Protein AF-A0A6A5YNJ1-F1 (afdb_monomer_lite)

Organism: NCBI:txid690887

Foldseek 3Di:
DDDFDPVLLVVLVDDQDAAADDLLQLFLLQLCLLLVLLVLLVVLLVVLVVLVVVCVVVVVVCVPPDDDPVVVVVSVLSNQLSLLLLVLSLVLLLVSLLVSLVVCVVCLSPDFLLSLLSSLLSLLSSLLSNLSSLLSCVVVCLVCVPVCVVVVVSSVSSLVSSLVSLLQSLQQVPDPDLSSRSGRSSNQVPDDRPDRDPVSVVVSCLSNVLSVCSSVLSVCVSPPDPVVQVVPVVSVVVNVVSSCCSVPPSSVVSSCCSSVVSVVSSCQGQNNPHHPYRYDDHSVDDDPSSVVSNVSSVVSSVSSVVSVVVVVVVVVVVVVVVVVVVVVVVVCVVVVVDPDDPDDDDDDDDDDDDDD

Structure (mmCIF, N/CA/C/O backbone):
data_AF-A0A6A5YNJ1-F1
#
_entry.id   AF-A0A6A5YNJ1-F1
#
loop_
_atom_site.group_PDB
_atom_site.id
_atom_site.type_symbol
_atom_site.label_atom_id
_atom_site.label_alt_id
_atom_site.label_comp_id
_atom_site.label_asym_id
_atom_site.label_entity_id
_atom_site.label_seq_id
_atom_site.pdbx_PDB_ins_code
_atom_site.Cartn_x
_atom_site.Cartn_y
_atom_site.Cartn_z
_atom_site.occupancy
_atom_site.B_iso_or_equiv
_atom_site.auth_seq_id
_atom_site.auth_comp_id
_atom_site.auth_asym_id
_atom_site.auth_atom_id
_atom_site.pdbx_PDB_model_num
ATOM 1 N N . MET A 1 1 ? 26.421 -1.580 -3.488 1.00 47.31 1 MET A N 1
ATOM 2 C CA . MET A 1 1 ? 25.734 -1.760 -4.786 1.00 47.31 1 MET A CA 1
ATOM 3 C C . MET A 1 1 ? 26.677 -2.523 -5.684 1.00 47.31 1 MET A C 1
ATOM 5 O O . MET A 1 1 ? 27.800 -2.066 -5.850 1.00 47.31 1 MET A O 1
ATOM 9 N N . ALA A 1 2 ? 26.266 -3.691 -6.173 1.00 52.06 2 ALA A N 1
ATOM 10 C CA . ALA A 1 2 ? 27.062 -4.452 -7.126 1.00 52.06 2 ALA A CA 1
ATOM 11 C C . ALA A 1 2 ? 27.253 -3.626 -8.407 1.00 52.06 2 ALA A C 1
ATOM 13 O O . ALA A 1 2 ? 26.312 -2.978 -8.873 1.00 52.06 2 ALA A O 1
ATOM 14 N N . SER A 1 3 ? 28.467 -3.615 -8.950 1.00 75.06 3 SER A N 1
ATOM 15 C CA . SER A 1 3 ? 28.727 -3.109 -10.294 1.00 75.06 3 SER A CA 1
ATOM 16 C C . SER A 1 3 ? 27.913 -3.942 -11.284 1.00 75.06 3 SER A C 1
ATOM 18 O O . SER A 1 3 ? 28.017 -5.167 -11.303 1.00 75.06 3 SER A O 1
ATOM 20 N N . CYS A 1 4 ? 27.060 -3.292 -12.078 1.00 84.88 4 CYS A N 1
ATOM 21 C CA . CYS A 1 4 ? 26.311 -4.001 -13.110 1.00 84.88 4 CYS A CA 1
ATOM 22 C C . CYS A 1 4 ? 27.272 -4.604 -14.150 1.00 84.88 4 CYS A C 1
ATOM 24 O O . CYS A 1 4 ? 28.316 -4.001 -14.421 1.00 84.88 4 CYS A O 1
ATOM 26 N N . PRO A 1 5 ? 26.933 -5.757 -14.756 1.00 86.69 5 PRO A N 1
ATOM 27 C CA . PRO A 1 5 ? 27.763 -6.369 -15.787 1.00 86.69 5 PRO A CA 1
ATOM 28 C C . PRO A 1 5 ? 28.029 -5.407 -16.952 1.00 86.69 5 PRO A C 1
ATOM 30 O O . PRO A 1 5 ? 27.144 -4.648 -17.357 1.00 86.69 5 PRO A O 1
ATOM 33 N N . ALA A 1 6 ? 29.232 -5.470 -17.531 1.00 82.69 6 ALA A N 1
ATOM 34 C CA . ALA A 1 6 ? 29.617 -4.622 -18.662 1.00 82.69 6 ALA A CA 1
ATOM 35 C C . ALA A 1 6 ? 28.666 -4.784 -19.862 1.00 82.69 6 ALA A C 1
ATOM 37 O O . ALA A 1 6 ? 28.332 -3.800 -20.516 1.00 82.69 6 ALA A O 1
ATOM 38 N N . GLU A 1 7 ? 28.155 -5.997 -20.100 1.00 82.88 7 GLU A N 1
ATOM 39 C CA . GLU A 1 7 ? 27.156 -6.266 -21.141 1.00 82.88 7 GLU A CA 1
ATOM 40 C C . GLU A 1 7 ? 25.857 -5.476 -20.910 1.00 82.88 7 GLU A C 1
ATOM 42 O O . GLU A 1 7 ? 25.288 -4.899 -21.834 1.00 82.88 7 GLU A O 1
ATOM 47 N N . THR A 1 8 ? 25.399 -5.392 -19.659 1.00 82.25 8 THR A N 1
ATOM 48 C CA . THR A 1 8 ? 24.204 -4.625 -19.295 1.00 82.25 8 THR A CA 1
ATOM 49 C C . THR A 1 8 ? 24.411 -3.132 -19.536 1.00 82.25 8 THR A C 1
ATOM 51 O O . THR A 1 8 ? 23.528 -2.463 -20.068 1.00 82.25 8 THR A O 1
ATOM 54 N N . LEU A 1 9 ? 25.594 -2.615 -19.198 1.00 80.69 9 LEU A N 1
ATOM 55 C CA . LEU A 1 9 ? 25.955 -1.220 -19.449 1.00 80.69 9 LEU A CA 1
ATOM 56 C C . LEU A 1 9 ? 26.130 -0.928 -20.947 1.00 80.69 9 LEU A C 1
ATOM 58 O O . LEU A 1 9 ? 25.776 0.159 -21.396 1.00 80.69 9 LEU A O 1
ATOM 62 N N . ALA A 1 10 ? 26.583 -1.897 -21.744 1.00 77.75 10 ALA A N 1
ATOM 63 C CA . ALA A 1 10 ? 26.650 -1.761 -23.199 1.00 77.75 10 ALA A CA 1
ATOM 64 C C . ALA A 1 10 ? 25.255 -1.587 -23.828 1.00 77.75 10 ALA A C 1
ATOM 66 O O . ALA A 1 10 ? 25.099 -0.815 -24.777 1.00 77.75 10 ALA A O 1
ATOM 67 N N . ARG A 1 11 ? 24.208 -2.214 -23.262 1.00 76.56 11 ARG A N 1
ATOM 68 C CA . ARG A 1 11 ? 22.813 -2.018 -23.713 1.00 76.56 11 ARG A CA 1
ATOM 69 C C . ARG A 1 11 ? 22.348 -0.566 -23.559 1.00 76.56 11 ARG A C 1
ATOM 71 O O . ARG A 1 11 ? 21.532 -0.112 -24.359 1.00 76.56 11 ARG A O 1
ATOM 78 N N . CYS A 1 12 ? 22.910 0.185 -22.612 1.00 77.56 12 CYS A N 1
ATOM 79 C CA . CYS A 1 12 ? 22.601 1.602 -22.405 1.00 77.56 12 CYS A CA 1
ATOM 80 C C . CYS A 1 12 ? 23.049 2.512 -23.557 1.00 77.56 12 CYS A C 1
ATOM 82 O O . CYS A 1 12 ? 22.498 3.597 -23.714 1.00 77.56 12 CYS A O 1
ATOM 84 N N . ALA A 1 13 ? 24.037 2.087 -24.350 1.00 64.31 13 ALA A N 1
ATOM 85 C CA . ALA A 1 13 ? 24.546 2.844 -25.493 1.00 64.31 13 ALA A CA 1
ATOM 86 C C . ALA A 1 13 ? 23.762 2.582 -26.795 1.00 64.31 13 ALA A C 1
ATOM 88 O O . ALA A 1 13 ? 24.046 3.202 -27.818 1.00 64.31 13 ALA A O 1
ATOM 89 N N . SER A 1 14 ? 22.792 1.660 -26.776 1.00 62.62 14 SER A N 1
ATOM 90 C CA . SER A 1 14 ? 22.009 1.275 -27.955 1.00 62.62 14 SER A CA 1
ATOM 91 C C . SER A 1 14 ? 20.713 2.087 -28.107 1.00 62.62 14 SER A C 1
ATOM 93 O O . SER A 1 14 ? 20.253 2.736 -27.169 1.00 62.62 14 SER A O 1
ATOM 95 N N . THR A 1 15 ? 20.132 2.077 -29.312 1.00 64.25 15 THR A N 1
ATOM 96 C CA . THR A 1 15 ? 18.858 2.746 -29.626 1.00 64.25 15 THR A CA 1
ATOM 97 C C . THR A 1 15 ? 17.719 2.287 -28.704 1.00 64.25 15 THR A C 1
ATOM 99 O O . THR A 1 15 ? 17.770 1.169 -28.187 1.00 64.25 15 THR A O 1
ATOM 102 N N . PRO A 1 16 ? 16.670 3.113 -28.493 1.00 68.00 16 PRO A N 1
ATOM 103 C CA . PRO A 1 16 ? 15.551 2.755 -27.625 1.00 68.00 16 PRO A CA 1
ATOM 104 C C . PRO A 1 16 ? 14.905 1.452 -28.100 1.00 68.00 16 PRO A C 1
ATOM 106 O O . PRO A 1 16 ? 14.348 1.394 -29.196 1.00 68.00 16 PRO A O 1
ATOM 109 N N . ARG A 1 17 ? 14.997 0.404 -27.281 1.00 79.38 17 ARG A N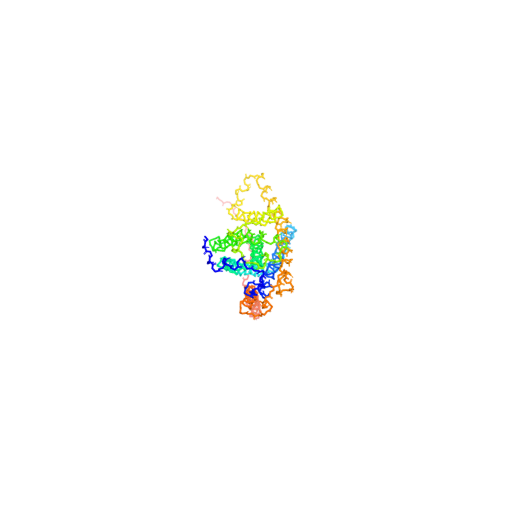 1
ATOM 110 C CA . ARG A 1 17 ? 14.349 -0.883 -27.540 1.00 79.38 17 ARG A CA 1
ATOM 111 C C . ARG A 1 17 ? 12.990 -0.936 -26.844 1.00 79.38 17 ARG A C 1
ATOM 113 O O . ARG A 1 17 ? 12.814 -0.267 -25.822 1.00 79.38 17 ARG A O 1
ATOM 120 N N . PRO A 1 18 ? 12.036 -1.714 -27.379 1.00 89.25 18 PRO A N 1
ATOM 121 C CA . PRO A 1 18 ? 10.825 -2.029 -26.642 1.00 89.25 18 PRO A CA 1
ATOM 122 C C . PRO A 1 18 ? 11.171 -2.729 -25.324 1.00 89.25 18 PRO A C 1
ATOM 124 O O . PRO A 1 18 ? 12.130 -3.499 -25.248 1.00 89.25 18 PRO A O 1
ATOM 127 N N . VAL A 1 19 ? 10.397 -2.427 -24.287 1.00 93.25 19 VAL A N 1
ATOM 128 C CA . VAL A 1 19 ? 10.509 -3.059 -22.971 1.00 93.25 19 VAL A CA 1
ATOM 129 C C . VAL A 1 19 ? 9.970 -4.484 -23.072 1.00 93.25 19 VAL A C 1
ATOM 131 O O . VAL A 1 19 ? 8.885 -4.695 -23.603 1.00 93.25 19 VAL A O 1
ATOM 134 N N . GLU A 1 20 ? 10.699 -5.469 -22.561 1.00 94.25 20 GLU A N 1
ATOM 135 C CA . GLU A 1 20 ? 10.168 -6.830 -22.425 1.00 94.25 20 GLU A CA 1
ATOM 136 C C . GLU A 1 20 ? 9.157 -6.872 -21.275 1.00 94.25 20 GLU A C 1
ATOM 138 O O . GLU A 1 20 ? 9.470 -6.421 -20.172 1.00 94.25 20 GLU A O 1
ATOM 143 N N . ALA A 1 21 ? 7.947 -7.372 -21.537 1.00 95.44 21 ALA A N 1
ATOM 144 C CA . ALA A 1 21 ? 6.884 -7.484 -20.541 1.00 95.44 21 ALA A CA 1
ATOM 145 C C . ALA A 1 21 ? 7.325 -8.328 -19.333 1.00 95.44 21 ALA A C 1
ATOM 147 O O . ALA A 1 21 ? 7.922 -9.393 -19.499 1.00 95.44 21 ALA A O 1
ATOM 148 N N . ASN A 1 22 ? 6.981 -7.886 -18.120 1.00 95.31 22 ASN A N 1
ATOM 149 C CA . ASN A 1 22 ? 7.244 -8.634 -16.890 1.00 95.31 22 ASN A CA 1
ATOM 150 C C . ASN A 1 22 ? 5.939 -8.861 -16.099 1.00 95.31 22 ASN A C 1
ATOM 152 O O . ASN A 1 22 ? 5.594 -8.053 -15.227 1.00 95.31 22 ASN A O 1
ATOM 156 N N . PRO A 1 23 ? 5.209 -9.960 -16.373 1.00 94.88 23 PRO A N 1
ATOM 157 C CA . PRO A 1 23 ? 3.931 -10.252 -15.723 1.00 94.88 23 PRO A CA 1
ATOM 158 C C . PRO A 1 23 ? 4.046 -10.553 -14.217 1.00 94.88 23 PRO A C 1
ATOM 160 O O . PRO A 1 23 ? 3.042 -10.479 -13.512 1.00 94.88 23 PRO A O 1
ATOM 163 N N . ASP A 1 24 ? 5.238 -10.842 -13.688 1.00 92.94 24 ASP A N 1
ATOM 164 C CA . ASP A 1 24 ? 5.433 -11.064 -12.246 1.00 92.94 24 ASP A CA 1
ATOM 165 C C . ASP A 1 24 ? 5.486 -9.752 -11.447 1.00 92.94 24 ASP A C 1
ATOM 167 O O . ASP A 1 24 ? 5.190 -9.737 -10.253 1.00 92.94 24 ASP A O 1
ATOM 171 N N . ILE A 1 25 ? 5.841 -8.638 -12.098 1.00 94.12 25 ILE A N 1
ATOM 172 C CA . ILE A 1 25 ? 5.903 -7.305 -11.476 1.00 94.12 25 ILE A CA 1
ATOM 173 C C . ILE A 1 25 ? 4.706 -6.446 -11.885 1.00 94.12 25 ILE A C 1
ATOM 175 O O . ILE A 1 25 ? 4.077 -5.805 -11.043 1.00 94.12 25 ILE A O 1
ATOM 179 N N . ALA A 1 26 ? 4.419 -6.404 -13.184 1.00 96.25 26 ALA A N 1
ATOM 180 C CA . ALA A 1 26 ? 3.415 -5.529 -13.779 1.00 96.25 26 ALA A CA 1
ATOM 181 C C . ALA A 1 26 ? 2.163 -6.272 -14.248 1.00 96.25 26 ALA A C 1
ATOM 183 O O . ALA A 1 26 ? 1.285 -5.648 -14.835 1.00 96.25 26 ALA A O 1
ATOM 184 N N . GLY A 1 27 ? 2.053 -7.576 -13.979 1.00 97.12 27 GLY A N 1
ATOM 185 C CA . GLY A 1 27 ? 0.899 -8.365 -14.392 1.00 97.12 27 GLY A CA 1
ATOM 186 C C . GLY A 1 27 ? -0.413 -7.882 -13.784 1.00 97.12 27 GLY A C 1
ATOM 187 O O . GLY A 1 27 ? -0.459 -7.379 -12.653 1.00 97.12 27 GLY A O 1
ATOM 188 N N . ILE A 1 28 ? -1.502 -8.080 -14.525 1.00 97.38 28 ILE A N 1
ATOM 189 C CA . ILE A 1 28 ? -2.842 -7.638 -14.130 1.00 97.38 28 ILE A CA 1
ATOM 190 C C . ILE A 1 28 ? -3.256 -8.162 -12.749 1.00 97.38 28 ILE A C 1
ATOM 192 O O . ILE A 1 28 ? -3.747 -7.380 -11.933 1.00 97.38 28 ILE A O 1
ATOM 196 N N . GLY A 1 29 ? -2.993 -9.433 -12.428 1.00 96.62 29 GLY A N 1
ATOM 197 C CA . GLY A 1 29 ? -3.336 -9.991 -11.115 1.00 96.62 29 GLY A CA 1
ATOM 198 C C . GLY A 1 29 ? -2.534 -9.373 -9.962 1.00 96.62 29 GLY A C 1
ATOM 199 O O . GLY A 1 29 ? -3.079 -9.144 -8.881 1.00 96.62 29 GLY A O 1
ATOM 200 N N . VAL A 1 30 ? -1.263 -9.021 -10.189 1.00 97.00 30 VAL A N 1
ATOM 201 C CA . VAL A 1 30 ? -0.423 -8.351 -9.178 1.00 97.00 30 VAL A CA 1
ATOM 202 C C . VAL A 1 30 ? -0.936 -6.934 -8.922 1.00 97.00 30 VAL A C 1
ATOM 204 O O . VAL A 1 30 ? -1.164 -6.555 -7.775 1.00 97.00 30 VAL A O 1
ATOM 207 N N . ILE A 1 31 ? -1.199 -6.164 -9.978 1.00 97.50 31 ILE A N 1
ATOM 208 C CA . ILE A 1 31 ? -1.701 -4.790 -9.845 1.00 97.50 31 ILE A CA 1
ATOM 209 C C . ILE A 1 31 ? -3.086 -4.765 -9.182 1.00 97.50 31 ILE A C 1
ATOM 211 O O . ILE A 1 31 ? -3.311 -3.996 -8.242 1.00 97.50 31 ILE A O 1
ATOM 215 N N . VAL A 1 32 ? -4.012 -5.611 -9.647 1.00 97.12 32 VAL A N 1
ATOM 216 C CA . VAL A 1 32 ? -5.385 -5.664 -9.124 1.00 97.12 32 VAL A CA 1
ATOM 217 C C . VAL A 1 32 ? -5.405 -6.123 -7.670 1.00 97.12 32 VAL A C 1
ATOM 219 O O . VAL A 1 32 ? -6.119 -5.511 -6.874 1.00 97.12 32 VAL A O 1
ATOM 222 N N . SER A 1 33 ? -4.619 -7.141 -7.297 1.00 96.69 33 SER A N 1
ATOM 223 C CA . SER A 1 33 ? -4.552 -7.614 -5.907 1.00 96.69 33 SER A CA 1
ATOM 224 C C . SER A 1 33 ? -4.053 -6.518 -4.968 1.00 96.69 33 SER A C 1
ATOM 226 O O . SER A 1 33 ? -4.758 -6.179 -4.023 1.00 96.69 33 SER A O 1
ATOM 228 N N . PHE A 1 34 ? -2.916 -5.880 -5.262 1.00 97.31 34 PHE A N 1
ATOM 229 C CA . PHE A 1 34 ? -2.368 -4.816 -4.416 1.00 97.31 34 PHE A CA 1
ATOM 230 C C . PHE A 1 34 ? -3.327 -3.635 -4.261 1.00 97.31 34 PHE A C 1
ATOM 232 O O . PHE A 1 34 ? -3.546 -3.163 -3.143 1.00 97.31 34 PHE A O 1
ATOM 239 N N . PHE A 1 35 ? -3.898 -3.156 -5.369 1.00 97.44 35 PHE A N 1
ATOM 240 C CA . PHE A 1 35 ? -4.803 -2.010 -5.340 1.00 97.44 35 PHE A CA 1
ATOM 241 C C . PHE A 1 35 ? -6.103 -2.340 -4.594 1.00 97.44 35 PHE A C 1
ATOM 243 O O . PHE A 1 35 ? -6.560 -1.554 -3.761 1.00 97.44 35 PHE A O 1
ATOM 250 N N . SER A 1 36 ? -6.666 -3.529 -4.830 1.00 96.94 36 SER A N 1
ATOM 251 C CA . SER A 1 36 ? -7.880 -3.992 -4.147 1.00 96.94 36 SER A CA 1
ATOM 252 C C . SER A 1 36 ? -7.643 -4.220 -2.656 1.00 96.94 36 SER A C 1
ATOM 254 O O . SER A 1 36 ? -8.490 -3.822 -1.858 1.00 96.94 36 SER A O 1
ATOM 256 N N . THR A 1 37 ? -6.489 -4.773 -2.261 1.00 97.62 37 THR A N 1
ATOM 257 C CA . THR A 1 37 ? -6.090 -4.919 -0.852 1.00 97.62 37 THR A CA 1
ATOM 258 C C . THR A 1 37 ? -6.107 -3.573 -0.139 1.00 97.62 37 THR A C 1
ATOM 260 O O . THR A 1 37 ? -6.714 -3.451 0.925 1.00 97.62 37 THR A O 1
ATOM 263 N N . THR A 1 38 ? -5.498 -2.537 -0.725 1.00 97.81 38 THR A N 1
ATOM 264 C CA . THR A 1 38 ? -5.475 -1.202 -0.109 1.00 97.81 38 THR A CA 1
ATOM 265 C C . THR A 1 38 ? -6.869 -0.578 -0.052 1.00 97.81 38 THR A C 1
ATOM 267 O O . THR A 1 38 ? -7.254 -0.061 0.995 1.00 97.81 38 THR A O 1
ATOM 270 N N . CYS A 1 39 ? -7.665 -0.669 -1.121 1.00 97.88 39 CYS A N 1
ATOM 271 C CA . CYS A 1 39 ? -9.051 -0.186 -1.117 1.00 97.88 39 CYS A CA 1
ATOM 272 C C . CYS A 1 39 ? -9.902 -0.880 -0.042 1.00 97.88 39 CYS A C 1
ATOM 274 O O . CYS A 1 39 ? -10.617 -0.212 0.710 1.00 97.88 39 CYS A O 1
ATOM 276 N N . LEU A 1 40 ? -9.793 -2.205 0.071 1.00 97.38 40 LEU A N 1
ATOM 277 C CA . LEU A 1 40 ? -10.506 -2.986 1.075 1.00 97.38 40 LEU A CA 1
ATOM 278 C C . LEU A 1 40 ? -10.030 -2.638 2.489 1.00 97.38 40 LEU A C 1
ATOM 280 O O . LEU A 1 40 ? -10.859 -2.435 3.371 1.00 97.38 40 LEU A O 1
ATOM 284 N N . ALA A 1 41 ? -8.723 -2.488 2.707 1.00 98.00 41 ALA A N 1
ATOM 285 C CA . ALA A 1 41 ? -8.180 -2.072 3.997 1.00 98.00 41 ALA A CA 1
ATOM 286 C C . ALA A 1 41 ? -8.711 -0.694 4.425 1.00 98.00 41 ALA A C 1
ATOM 288 O O . ALA A 1 41 ? -9.117 -0.525 5.573 1.00 98.00 41 ALA A O 1
ATOM 289 N N . VAL A 1 42 ? -8.787 0.271 3.501 1.00 97.31 42 VAL A N 1
ATOM 290 C CA . VAL A 1 42 ? -9.353 1.608 3.758 1.00 97.31 42 VAL A CA 1
ATOM 291 C C . VAL A 1 42 ? -10.839 1.549 4.088 1.00 97.31 42 VAL A C 1
ATOM 293 O O . VAL A 1 42 ? -11.296 2.211 5.028 1.00 97.31 42 VAL A O 1
ATOM 296 N N . PHE A 1 43 ? -11.591 0.738 3.350 1.00 97.06 43 PHE A N 1
ATOM 297 C CA . PHE A 1 43 ? -13.003 0.507 3.621 1.00 97.06 43 PHE A CA 1
ATOM 298 C C . PHE A 1 43 ? -13.212 -0.102 5.015 1.00 97.06 43 PHE A C 1
ATOM 300 O O . PHE A 1 43 ? -13.935 0.469 5.832 1.00 97.06 43 PHE A O 1
ATOM 307 N N . LEU A 1 44 ? -12.524 -1.205 5.327 1.00 96.88 44 LEU A N 1
ATOM 308 C CA . LEU A 1 44 ? -12.619 -1.884 6.623 1.00 96.88 44 LEU A CA 1
ATOM 309 C C . LEU A 1 44 ? -12.199 -0.971 7.776 1.00 96.88 44 LEU A C 1
ATOM 311 O O . LEU A 1 44 ? -12.900 -0.896 8.783 1.00 96.88 44 LEU A O 1
ATOM 315 N N . ALA A 1 45 ? -11.103 -0.230 7.616 1.00 96.31 45 ALA A N 1
ATOM 316 C CA . ALA A 1 45 ? -10.642 0.750 8.590 1.00 96.31 45 ALA A CA 1
ATOM 317 C C . ALA A 1 45 ? -11.708 1.816 8.877 1.00 96.31 45 ALA A C 1
ATOM 319 O O . ALA A 1 45 ? -11.992 2.121 10.036 1.00 96.31 45 ALA A O 1
ATOM 320 N N . THR A 1 46 ? -12.348 2.341 7.831 1.00 94.25 46 THR A N 1
ATOM 321 C CA . THR A 1 46 ? -13.412 3.344 7.961 1.00 94.25 46 THR A CA 1
ATOM 322 C C . THR A 1 46 ? -14.631 2.767 8.680 1.00 94.25 46 THR A C 1
ATOM 324 O O . THR A 1 46 ? -15.172 3.416 9.576 1.00 94.25 46 THR A O 1
ATOM 327 N N . VAL A 1 47 ? -15.035 1.536 8.350 1.00 93.94 47 VAL A N 1
ATOM 328 C CA . VAL A 1 47 ? -16.141 0.843 9.029 1.00 93.94 47 VAL A CA 1
ATOM 329 C C . VAL A 1 47 ? -15.821 0.611 10.508 1.00 93.94 47 VAL A C 1
ATOM 331 O O . VAL A 1 47 ? -16.655 0.914 11.359 1.00 93.94 47 VAL A O 1
ATOM 334 N N . ILE A 1 48 ? -14.618 0.133 10.842 1.00 93.50 48 ILE A N 1
ATOM 335 C CA . ILE A 1 48 ? -14.205 -0.092 12.236 1.00 93.50 48 ILE A CA 1
ATOM 336 C C . ILE A 1 48 ? -14.226 1.226 13.021 1.00 93.50 48 ILE A C 1
ATOM 338 O O . ILE A 1 48 ? -14.831 1.282 14.093 1.00 93.50 48 ILE A O 1
ATOM 342 N N . LEU A 1 49 ? -13.644 2.299 12.475 1.00 90.94 49 LEU A N 1
ATOM 343 C CA . LEU A 1 49 ? -13.644 3.623 13.111 1.00 90.94 49 LEU A CA 1
ATOM 344 C C . LEU A 1 49 ? -15.057 4.187 13.289 1.00 90.94 49 LEU A C 1
ATOM 346 O O . LEU A 1 49 ? -15.356 4.806 14.314 1.00 90.94 49 LEU A O 1
ATOM 350 N N . PHE A 1 50 ? -15.933 3.981 12.306 1.00 89.94 50 PHE A N 1
ATOM 351 C CA . PHE A 1 50 ? -17.328 4.394 12.388 1.00 89.94 50 PHE A CA 1
ATOM 352 C C . PHE A 1 50 ? -18.067 3.644 13.502 1.00 89.94 50 PHE A C 1
ATOM 354 O O . PHE A 1 50 ? -18.706 4.278 14.344 1.00 89.94 50 PHE A O 1
ATOM 361 N N . LEU A 1 51 ? -17.933 2.315 13.556 1.00 88.12 51 LEU A N 1
ATOM 362 C CA . LEU A 1 51 ? -18.537 1.488 14.603 1.00 88.12 51 LEU A CA 1
ATOM 363 C C . LEU A 1 51 ? -18.005 1.862 15.995 1.00 88.12 51 LEU A C 1
ATOM 365 O O . LEU A 1 51 ? -18.781 1.932 16.952 1.00 88.12 51 LEU A O 1
ATOM 369 N N . ASP A 1 52 ? -16.706 2.128 16.120 1.00 85.38 52 ASP A N 1
ATOM 370 C CA . ASP A 1 52 ? -16.081 2.522 17.385 1.00 85.38 52 ASP A CA 1
ATOM 371 C C . ASP A 1 52 ? -16.520 3.917 17.864 1.00 85.38 52 ASP A C 1
ATOM 373 O O . ASP A 1 52 ? -16.874 4.126 19.031 1.00 85.38 52 ASP A O 1
ATOM 377 N N . ARG A 1 53 ? -16.623 4.884 16.947 1.00 82.75 53 ARG A N 1
ATOM 378 C CA . ARG A 1 53 ? -17.161 6.204 17.290 1.00 82.75 53 ARG A CA 1
ATOM 379 C C . ARG A 1 53 ? -18.628 6.144 17.672 1.00 82.75 53 ARG A C 1
ATOM 381 O O . ARG A 1 53 ? -19.022 6.793 18.644 1.00 82.75 53 ARG A O 1
ATOM 388 N N . LEU A 1 54 ? -19.428 5.405 16.905 1.00 78.56 54 LEU A N 1
ATOM 389 C CA . LEU A 1 54 ? -20.852 5.279 17.167 1.00 78.56 54 LEU A CA 1
ATOM 390 C C . LEU A 1 54 ? -21.075 4.745 18.582 1.00 78.56 54 LEU A C 1
ATOM 392 O O . LEU A 1 54 ? -21.899 5.302 19.300 1.00 78.56 54 LEU A O 1
ATOM 396 N N . SER A 1 55 ? -20.300 3.757 19.047 1.00 70.31 55 SER A N 1
ATOM 397 C CA . SER A 1 55 ? -20.443 3.330 20.443 1.00 70.31 55 SER A CA 1
ATOM 398 C C . SER A 1 55 ? -20.069 4.413 21.426 1.00 70.31 55 SER A C 1
ATOM 400 O O . SER A 1 55 ? -20.817 4.614 22.362 1.00 70.31 55 SER A O 1
ATOM 402 N N . THR A 1 56 ? -18.976 5.145 21.215 1.00 73.06 56 THR A N 1
ATOM 403 C CA . THR A 1 56 ? -18.563 6.188 22.164 1.00 73.06 56 THR A CA 1
ATOM 404 C C . THR A 1 56 ? -19.644 7.264 22.318 1.00 73.06 56 THR A C 1
ATOM 406 O O . THR A 1 56 ? -19.924 7.717 23.429 1.00 73.06 56 THR A O 1
ATOM 409 N N . LEU A 1 57 ? -20.279 7.663 21.210 1.00 72.62 57 LEU A N 1
ATOM 410 C CA . LEU A 1 57 ? -21.395 8.613 21.227 1.00 72.62 57 LEU A CA 1
ATOM 411 C C . LEU A 1 57 ? -22.614 8.032 21.935 1.00 72.62 57 LEU A C 1
ATOM 413 O O . LEU A 1 57 ? -23.214 8.696 22.782 1.00 72.62 57 LEU A O 1
ATOM 417 N N . VAL A 1 58 ? -22.968 6.790 21.609 1.00 70.31 58 VAL A N 1
ATOM 418 C CA . VAL A 1 58 ? -24.141 6.166 22.203 1.00 70.31 58 VAL A CA 1
ATOM 419 C C . VAL A 1 58 ? -23.898 5.838 23.684 1.00 70.31 58 VAL A C 1
ATOM 421 O O . VAL A 1 58 ? -24.810 6.014 24.474 1.00 70.31 58 VAL A O 1
ATOM 424 N N . ASP A 1 59 ? -22.696 5.459 24.111 1.00 69.62 59 ASP A N 1
ATOM 425 C CA . ASP A 1 59 ? -22.348 5.206 25.516 1.00 69.62 59 ASP A CA 1
ATOM 426 C C . ASP A 1 59 ? -22.415 6.497 26.346 1.00 69.62 59 ASP A C 1
ATOM 428 O O . ASP A 1 59 ? -22.969 6.487 27.446 1.00 69.62 59 ASP A O 1
ATOM 432 N N . ARG A 1 60 ? -21.981 7.642 25.792 1.00 69.44 60 ARG A N 1
ATOM 433 C CA . ARG A 1 60 ? -22.218 8.960 26.416 1.00 69.44 60 ARG A CA 1
ATOM 434 C C . ARG A 1 60 ? -23.706 9.281 26.536 1.00 69.44 60 ARG A C 1
ATOM 436 O O . ARG A 1 60 ? -24.138 9.727 27.592 1.00 69.44 60 ARG A O 1
ATOM 443 N N . ALA A 1 61 ? -24.490 9.034 25.486 1.00 67.81 61 ALA A N 1
ATOM 444 C CA . ALA A 1 61 ? -25.938 9.249 25.516 1.00 67.81 61 ALA A CA 1
ATOM 445 C C . ALA A 1 61 ? -26.660 8.271 26.471 1.00 67.81 61 ALA A C 1
ATOM 447 O O . ALA A 1 61 ? -27.657 8.626 27.098 1.00 67.81 61 ALA A O 1
ATOM 448 N N . ARG A 1 62 ? -26.148 7.040 26.609 1.00 65.19 62 ARG A N 1
ATOM 449 C CA . ARG A 1 62 ? -26.693 5.956 27.444 1.00 65.19 62 ARG A CA 1
ATOM 450 C C . ARG A 1 62 ? -26.264 6.022 28.909 1.00 65.19 62 ARG A C 1
ATOM 452 O O . ARG A 1 62 ? -26.938 5.397 29.720 1.00 65.19 62 ARG A O 1
ATOM 459 N N . SER A 1 63 ? -25.259 6.821 29.286 1.00 58.94 63 SER A N 1
ATOM 460 C CA . SER A 1 63 ? -24.987 7.170 30.699 1.00 58.94 63 SER A CA 1
ATOM 461 C C . SER A 1 63 ? -26.235 7.703 31.428 1.00 58.94 63 SER A C 1
ATOM 463 O O . SER A 1 63 ? -26.259 7.746 32.653 1.00 58.94 63 SER A O 1
ATOM 465 N N . VAL A 1 64 ? -27.273 8.089 30.677 1.00 58.59 64 VAL A N 1
ATOM 466 C CA . VAL A 1 64 ? -28.555 8.616 31.150 1.00 58.59 64 VAL A CA 1
ATOM 467 C C . VAL A 1 64 ? -29.689 7.558 31.142 1.00 58.59 64 VAL A C 1
ATOM 469 O O . VAL A 1 64 ? -30.751 7.808 31.705 1.00 58.59 64 VAL A O 1
ATOM 472 N N . ARG A 1 65 ? -29.523 6.351 30.559 1.00 56.91 65 ARG A N 1
ATOM 473 C CA . ARG A 1 65 ? -30.617 5.351 30.434 1.00 56.91 65 ARG A CA 1
ATOM 474 C C . ARG A 1 65 ? -30.129 3.885 30.485 1.00 56.91 65 ARG A C 1
ATOM 476 O O . ARG A 1 65 ? -29.319 3.479 29.657 1.00 56.91 65 ARG A O 1
ATOM 483 N N . ARG A 1 66 ? -30.670 3.065 31.414 1.00 54.72 66 ARG A N 1
ATOM 484 C CA . ARG A 1 66 ? -30.384 1.607 31.552 1.00 54.72 66 ARG A CA 1
ATOM 485 C C . ARG A 1 66 ? -30.671 0.868 30.237 1.00 54.72 66 ARG A C 1
ATOM 487 O O . ARG A 1 66 ? -31.752 1.061 29.680 1.00 54.72 66 ARG A O 1
ATOM 494 N N . PHE A 1 67 ? -29.748 0.026 29.748 1.00 58.94 67 PHE A N 1
ATOM 495 C CA . PHE A 1 67 ? -29.914 -0.623 28.437 1.00 58.94 67 PHE A CA 1
ATOM 496 C C . PHE A 1 67 ? -29.437 -2.081 28.285 1.00 58.94 67 PHE A C 1
ATOM 498 O O . PHE A 1 67 ? -28.673 -2.616 29.080 1.00 58.94 67 PHE A O 1
ATOM 505 N N . ASN A 1 68 ? -29.945 -2.653 27.183 1.00 58.53 68 ASN A N 1
ATOM 506 C CA . ASN A 1 68 ? -29.958 -4.019 26.646 1.00 58.53 68 ASN A CA 1
ATOM 507 C C . ASN A 1 68 ? -28.589 -4.510 26.099 1.00 58.53 68 ASN A C 1
ATOM 509 O O . ASN A 1 68 ? -28.100 -4.017 25.079 1.00 58.53 68 ASN A O 1
ATOM 513 N N . LEU A 1 69 ? -28.007 -5.524 26.752 1.00 61.69 69 LEU A N 1
ATOM 514 C CA . LEU A 1 69 ? -26.674 -6.114 26.506 1.00 61.69 69 LEU A CA 1
ATOM 515 C C . LEU A 1 69 ? -26.469 -6.674 25.081 1.00 61.69 69 LEU A C 1
ATOM 517 O O . LEU A 1 69 ? -25.363 -6.643 24.540 1.00 61.69 69 LEU A O 1
ATOM 521 N N . ARG A 1 70 ? -27.549 -7.113 24.424 1.00 62.09 70 ARG A N 1
ATOM 522 C CA . ARG A 1 70 ? -27.515 -7.860 23.152 1.00 62.09 70 ARG A CA 1
ATOM 523 C C . ARG A 1 70 ? -26.978 -7.058 21.954 1.00 62.09 70 ARG A C 1
ATOM 525 O O . ARG A 1 70 ? -26.454 -7.629 21.000 1.00 62.09 70 ARG A O 1
ATOM 532 N N . HIS A 1 71 ? -27.104 -5.727 21.979 1.00 64.88 71 HIS A N 1
ATOM 533 C CA . HIS A 1 71 ? -26.587 -4.856 20.912 1.00 64.88 71 HIS A CA 1
ATOM 534 C C . HIS A 1 71 ? -25.063 -4.656 21.011 1.00 64.88 71 HIS A C 1
ATOM 536 O O . HIS A 1 71 ? -24.383 -4.558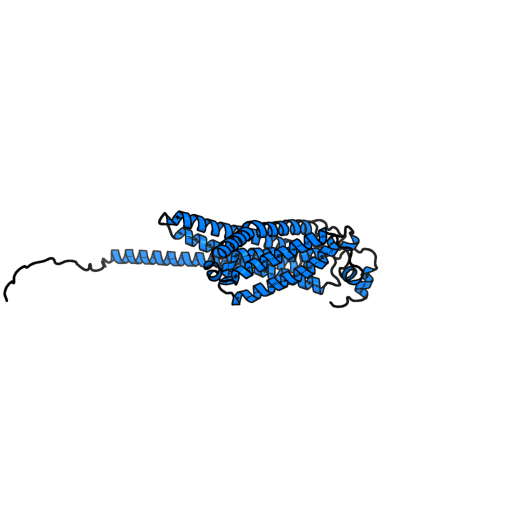 19.990 1.00 64.88 71 HIS A O 1
ATOM 542 N N . LEU A 1 72 ? -24.518 -4.644 22.233 1.00 64.19 72 LEU A N 1
ATOM 543 C CA . LEU A 1 72 ? -23.081 -4.495 22.480 1.00 64.19 72 LEU A CA 1
ATOM 544 C C . LEU A 1 72 ? -22.302 -5.751 22.062 1.00 64.19 72 LEU A C 1
ATOM 546 O O . LEU A 1 72 ? -21.239 -5.635 21.451 1.00 64.19 72 LEU A O 1
ATOM 550 N N . GLU A 1 73 ? -22.862 -6.940 22.297 1.00 69.31 73 GLU A N 1
ATOM 551 C CA . GLU A 1 73 ? -22.260 -8.215 21.876 1.00 69.31 73 GLU A CA 1
ATOM 552 C C . GLU A 1 73 ? -22.136 -8.323 20.352 1.00 69.31 73 GLU A C 1
ATOM 554 O O . GLU A 1 73 ? -21.061 -8.630 19.834 1.00 69.31 73 GLU A O 1
ATOM 559 N N . ARG A 1 74 ? -23.204 -7.984 19.612 1.00 72.56 74 ARG A N 1
ATOM 560 C CA . ARG A 1 74 ? -23.188 -7.996 18.139 1.00 72.56 74 ARG A CA 1
ATOM 561 C C . ARG A 1 74 ? -22.152 -7.023 17.573 1.00 72.56 74 ARG A C 1
ATOM 563 O O . ARG A 1 74 ? -21.501 -7.327 16.581 1.00 72.56 74 ARG A O 1
ATOM 570 N N . LYS A 1 75 ? -21.973 -5.861 18.203 1.00 74.38 75 LYS A N 1
ATOM 571 C CA . LYS A 1 75 ? -20.965 -4.871 17.801 1.00 74.38 75 LYS A CA 1
ATOM 572 C C . LYS A 1 75 ? -19.539 -5.396 18.005 1.00 74.38 75 LYS A C 1
ATOM 574 O O . LYS A 1 75 ? -18.718 -5.301 17.094 1.00 74.38 75 LYS A O 1
ATOM 579 N N . SER A 1 76 ? -19.257 -5.932 19.194 1.00 78.00 76 SER A N 1
ATOM 580 C CA . SER A 1 76 ? -17.949 -6.511 19.531 1.00 78.00 76 SER A CA 1
ATOM 581 C C . SER A 1 76 ? -17.566 -7.617 18.544 1.00 78.00 76 SER A C 1
ATOM 583 O O . SER A 1 76 ? -16.435 -7.660 18.061 1.00 78.00 76 SER A O 1
ATOM 585 N N . PHE A 1 77 ? -18.548 -8.432 18.150 1.00 84.50 77 PHE A N 1
ATOM 586 C CA . PHE A 1 77 ? -18.399 -9.445 17.112 1.00 84.50 77 PHE A CA 1
ATOM 587 C C . PHE A 1 77 ? -17.939 -8.862 15.761 1.00 84.50 77 PHE A C 1
ATOM 589 O O . PHE A 1 77 ? -16.901 -9.279 15.246 1.00 84.50 77 PHE A O 1
ATOM 596 N N . TRP A 1 78 ? -18.650 -7.865 15.213 1.00 85.31 78 TRP A N 1
ATOM 597 C CA . TRP A 1 78 ? -18.285 -7.260 13.922 1.00 85.31 78 TRP A CA 1
ATOM 598 C C . TRP A 1 78 ? -16.912 -6.589 13.961 1.00 85.31 78 TRP A C 1
ATOM 600 O O . TRP A 1 78 ? -16.107 -6.803 13.059 1.00 85.31 78 TRP A O 1
ATOM 610 N N . ILE A 1 79 ? -16.605 -5.820 15.012 1.00 89.12 79 ILE A N 1
ATOM 611 C CA . ILE A 1 79 ? -15.281 -5.196 15.149 1.00 89.12 79 ILE A CA 1
ATOM 612 C C . ILE A 1 79 ? -14.188 -6.263 15.213 1.00 89.12 79 ILE A C 1
ATOM 614 O O . ILE A 1 79 ? -13.168 -6.111 14.544 1.00 89.12 79 ILE A O 1
ATOM 618 N N . SER A 1 80 ? -14.401 -7.347 15.963 1.00 89.69 80 SER A N 1
ATOM 619 C CA . SER A 1 80 ? -13.443 -8.451 16.058 1.00 89.69 80 SER A CA 1
ATOM 620 C C . SER A 1 80 ? -13.180 -9.087 14.689 1.00 89.69 80 SER A C 1
ATOM 622 O O . SER A 1 80 ? -12.027 -9.161 14.261 1.00 89.69 80 SER A O 1
ATOM 624 N N . GLY A 1 81 ? -14.237 -9.461 13.957 1.00 91.69 81 GLY A N 1
ATOM 625 C CA . GLY A 1 81 ? -14.118 -10.081 12.634 1.00 91.69 81 GLY A CA 1
ATOM 626 C C . GLY A 1 81 ? -13.441 -9.171 11.606 1.00 91.69 81 GLY A C 1
ATOM 627 O O . GLY A 1 81 ? -12.471 -9.574 10.966 1.00 91.69 81 GLY A O 1
ATOM 628 N N . LEU A 1 82 ? -13.883 -7.914 11.495 1.00 94.69 82 LEU A N 1
ATOM 629 C CA . LEU A 1 82 ? -13.302 -6.947 10.554 1.00 94.69 82 LEU A CA 1
ATOM 630 C C . LEU A 1 82 ? -11.843 -6.618 10.897 1.00 94.69 82 LEU A C 1
ATOM 632 O O . LEU A 1 82 ? -11.022 -6.485 9.993 1.00 94.69 82 LEU A O 1
ATOM 636 N N . SER A 1 83 ? -11.497 -6.541 12.187 1.00 94.88 83 SER A N 1
ATOM 637 C CA . SER A 1 83 ? -10.112 -6.321 12.626 1.00 94.88 83 SER A CA 1
ATOM 638 C C . SER A 1 83 ? -9.201 -7.481 12.231 1.00 94.88 83 SER A C 1
ATOM 640 O O . SER A 1 83 ? -8.058 -7.246 11.851 1.00 94.88 83 SER A O 1
ATOM 642 N N . LYS A 1 84 ? -9.691 -8.729 12.285 1.00 94.69 84 LYS A N 1
ATOM 643 C CA . LYS A 1 84 ? -8.930 -9.911 11.848 1.00 94.69 84 LYS A CA 1
ATOM 644 C C . LYS A 1 84 ? -8.691 -9.920 10.341 1.00 94.69 84 LYS A C 1
ATOM 646 O O . LYS A 1 84 ? -7.570 -10.203 9.928 1.00 94.69 84 LYS A O 1
ATOM 651 N N . ILE A 1 85 ? -9.695 -9.549 9.544 1.00 96.44 85 ILE A N 1
ATOM 652 C CA . ILE A 1 85 ? -9.538 -9.407 8.087 1.00 96.44 85 ILE A CA 1
ATOM 653 C C . ILE A 1 85 ? -8.546 -8.283 7.771 1.00 96.44 85 ILE A C 1
ATOM 655 O O . ILE A 1 85 ? -7.605 -8.494 7.012 1.00 96.44 85 ILE A O 1
ATOM 659 N N . LEU A 1 86 ? -8.703 -7.108 8.391 1.00 97.25 86 LEU A N 1
ATOM 660 C CA . LEU A 1 86 ? -7.797 -5.971 8.195 1.00 97.25 86 LEU A CA 1
ATOM 661 C C . LEU A 1 86 ? -6.350 -6.327 8.565 1.00 97.25 86 LEU A C 1
ATOM 663 O O . LEU A 1 86 ? -5.420 -5.980 7.840 1.00 97.25 86 LEU A O 1
ATOM 667 N N . LEU A 1 87 ? -6.160 -7.068 9.658 1.00 95.44 87 LEU A N 1
ATOM 668 C CA . LEU A 1 87 ? -4.850 -7.564 10.064 1.00 95.44 87 LEU A CA 1
ATOM 669 C C . LEU A 1 87 ? -4.271 -8.560 9.047 1.00 95.44 87 LEU A C 1
ATOM 671 O O . LEU A 1 87 ? -3.091 -8.471 8.721 1.00 95.44 87 LEU A O 1
ATOM 675 N N . GLY A 1 88 ? -5.097 -9.463 8.511 1.00 95.94 88 GLY A N 1
ATOM 676 C CA . GLY A 1 88 ? -4.699 -10.389 7.450 1.00 95.94 88 GLY A CA 1
ATOM 677 C C . GLY A 1 88 ? -4.272 -9.664 6.172 1.00 95.94 88 GLY A C 1
ATOM 678 O O . GLY A 1 88 ? -3.208 -9.962 5.631 1.00 95.94 88 GLY A O 1
ATOM 679 N N . LEU A 1 89 ? -5.056 -8.678 5.718 1.00 96.94 89 LEU A N 1
ATOM 680 C CA . LEU A 1 89 ? -4.727 -7.837 4.557 1.00 96.94 89 LEU A CA 1
ATOM 681 C C . LEU A 1 89 ? -3.398 -7.113 4.759 1.00 96.94 89 LEU A C 1
ATOM 683 O O . LEU A 1 89 ? -2.548 -7.117 3.872 1.00 96.94 89 LEU A O 1
ATOM 687 N N . ASN A 1 90 ? -3.201 -6.533 5.943 1.00 96.31 90 ASN A N 1
ATOM 688 C CA . ASN A 1 90 ? -1.945 -5.904 6.315 1.00 96.31 90 ASN A CA 1
ATOM 689 C C . ASN A 1 90 ? -0.765 -6.877 6.229 1.00 96.31 90 ASN A C 1
ATOM 691 O O . ASN A 1 90 ? 0.262 -6.513 5.669 1.00 96.31 90 ASN A O 1
ATOM 695 N N . ASP A 1 91 ? -0.900 -8.088 6.768 1.00 94.88 91 ASP A N 1
ATOM 696 C CA . ASP A 1 91 ? 0.188 -9.070 6.803 1.00 94.88 91 ASP A CA 1
ATOM 697 C C . ASP A 1 91 ? 0.528 -9.597 5.408 1.00 94.88 91 ASP A C 1
ATOM 699 O O . ASP A 1 91 ? 1.702 -9.684 5.051 1.00 94.88 91 ASP A O 1
ATOM 703 N N . SER A 1 92 ? -0.491 -9.897 4.600 1.00 95.06 92 SER A N 1
ATOM 704 C CA . SER A 1 92 ? -0.302 -10.321 3.213 1.00 95.06 92 SER A CA 1
ATOM 705 C C . SER A 1 92 ? 0.423 -9.240 2.412 1.00 95.06 92 SER A C 1
ATOM 707 O O . SER A 1 92 ? 1.482 -9.507 1.842 1.00 95.06 92 SER A O 1
ATOM 709 N N . GLN A 1 93 ? -0.087 -8.004 2.460 1.00 96.25 93 GLN A N 1
ATOM 710 C CA . GLN A 1 93 ? 0.497 -6.867 1.752 1.00 96.25 93 GLN A CA 1
ATOM 711 C C . GLN A 1 93 ? 1.914 -6.549 2.248 1.00 96.25 93 GLN A C 1
ATOM 713 O O . GLN A 1 93 ? 2.759 -6.132 1.466 1.00 96.25 93 GLN A O 1
ATOM 718 N N . LEU A 1 94 ? 2.202 -6.783 3.534 1.00 95.06 94 LEU A N 1
ATOM 719 C CA . LEU A 1 94 ? 3.513 -6.521 4.130 1.00 95.06 94 LEU A CA 1
ATOM 720 C C . LEU A 1 94 ? 4.596 -7.393 3.502 1.00 95.06 94 LEU A C 1
ATOM 722 O O . LEU A 1 94 ? 5.653 -6.889 3.119 1.00 95.06 94 LEU A O 1
ATOM 726 N N . PHE A 1 95 ? 4.330 -8.691 3.366 1.00 93.62 95 PHE A N 1
ATOM 727 C CA . PHE A 1 95 ? 5.281 -9.612 2.752 1.00 93.62 95 PHE A CA 1
ATOM 728 C C . PHE A 1 95 ? 5.345 -9.443 1.237 1.00 93.62 95 PHE A C 1
ATOM 730 O O . PHE A 1 95 ? 6.448 -9.377 0.696 1.00 93.62 95 PHE A O 1
ATOM 737 N N . THR A 1 96 ? 4.208 -9.319 0.547 1.00 95.25 96 THR A N 1
ATOM 738 C CA . THR A 1 96 ? 4.205 -9.160 -0.917 1.00 95.25 96 THR A CA 1
ATOM 739 C C . THR A 1 96 ? 4.813 -7.820 -1.338 1.00 95.25 96 THR A C 1
ATOM 741 O O . THR A 1 96 ? 5.633 -7.779 -2.257 1.00 95.25 96 THR A O 1
ATOM 744 N N . GLY A 1 97 ? 4.486 -6.731 -0.637 1.00 95.81 97 GLY A N 1
ATOM 745 C CA . GLY A 1 97 ? 5.030 -5.391 -0.862 1.00 95.81 97 GLY A CA 1
ATOM 746 C C . GLY A 1 97 ? 6.524 -5.293 -0.565 1.00 95.81 97 GLY A C 1
ATOM 747 O O . GLY A 1 97 ? 7.266 -4.654 -1.312 1.00 95.81 97 GLY A O 1
ATOM 748 N N . THR A 1 98 ? 7.007 -5.991 0.464 1.00 96.44 98 THR A N 1
ATOM 749 C CA . THR A 1 98 ? 8.452 -6.085 0.724 1.00 96.44 98 THR A CA 1
ATOM 750 C C . THR A 1 98 ? 9.146 -6.935 -0.345 1.00 96.44 98 THR A C 1
ATOM 752 O O . THR A 1 98 ? 10.193 -6.542 -0.860 1.00 96.44 98 THR A O 1
ATOM 755 N N . ALA A 1 99 ? 8.556 -8.071 -0.732 1.00 95.88 99 ALA A N 1
ATOM 756 C CA . ALA A 1 99 ? 9.125 -8.979 -1.725 1.00 95.88 99 ALA A CA 1
ATOM 757 C C . ALA A 1 99 ? 9.297 -8.309 -3.094 1.00 95.88 99 ALA A C 1
ATOM 759 O O . ALA A 1 99 ? 10.380 -8.386 -3.672 1.00 95.88 99 ALA A O 1
ATOM 760 N N . VAL A 1 100 ? 8.281 -7.593 -3.590 1.00 96.12 100 VAL A N 1
ATOM 761 C CA . VAL A 1 100 ? 8.363 -6.923 -4.899 1.00 96.12 100 VAL A CA 1
ATOM 762 C C . VAL A 1 100 ? 9.453 -5.841 -4.926 1.00 96.12 100 VAL A C 1
ATOM 764 O O . VAL A 1 100 ? 10.159 -5.688 -5.924 1.00 96.12 100 VAL A O 1
ATOM 767 N N . GLN A 1 101 ? 9.677 -5.145 -3.806 1.00 97.31 101 GLN A N 1
ATOM 768 C CA . GLN A 1 101 ? 10.776 -4.184 -3.678 1.00 97.31 101 GLN A CA 1
ATOM 769 C C . GLN A 1 101 ? 12.148 -4.862 -3.651 1.00 97.31 101 GLN A C 1
ATOM 771 O O . GLN A 1 101 ? 13.076 -4.387 -4.306 1.00 97.31 101 GLN A O 1
ATOM 776 N N . ILE A 1 102 ? 12.281 -5.979 -2.931 1.00 96.06 102 ILE A N 1
ATOM 777 C CA . ILE A 1 102 ? 13.518 -6.772 -2.913 1.00 96.06 102 ILE A CA 1
ATOM 778 C C . ILE A 1 102 ? 13.838 -7.283 -4.321 1.00 96.06 102 ILE A C 1
ATOM 780 O O . ILE A 1 102 ? 14.972 -7.129 -4.776 1.00 96.06 102 ILE A O 1
ATOM 784 N N . VAL A 1 103 ? 12.847 -7.822 -5.038 1.00 95.50 103 VAL A N 1
ATOM 785 C CA . VAL A 1 103 ? 13.006 -8.280 -6.427 1.00 95.50 103 VAL A CA 1
ATOM 786 C C . VAL A 1 103 ? 13.500 -7.145 -7.318 1.00 95.50 103 VAL A C 1
ATOM 788 O O . VAL A 1 103 ? 14.461 -7.333 -8.057 1.00 95.50 103 VAL A O 1
ATOM 791 N N . ALA A 1 104 ? 12.925 -5.947 -7.204 1.00 94.44 104 ALA A N 1
ATOM 792 C CA . ALA A 1 104 ? 13.359 -4.795 -7.990 1.00 94.44 104 ALA A CA 1
ATOM 793 C C . ALA A 1 104 ? 14.799 -4.352 -7.685 1.00 94.44 104 ALA A C 1
ATOM 795 O O . ALA A 1 104 ? 15.504 -3.889 -8.581 1.00 94.44 104 ALA A O 1
ATOM 796 N N . ILE A 1 105 ? 15.257 -4.510 -6.440 1.00 93.19 105 ILE A N 1
ATOM 797 C CA . ILE A 1 105 ? 16.646 -4.231 -6.048 1.00 93.19 105 ILE A CA 1
ATOM 798 C C . ILE A 1 105 ? 17.593 -5.295 -6.602 1.00 93.19 105 ILE A C 1
ATOM 800 O O . ILE A 1 105 ? 18.647 -4.950 -7.136 1.00 93.19 105 ILE A O 1
ATOM 804 N N . ILE A 1 106 ? 17.223 -6.574 -6.517 1.00 93.81 106 ILE A N 1
ATOM 805 C CA . ILE A 1 106 ? 17.998 -7.676 -7.108 1.00 93.81 106 ILE A CA 1
ATOM 806 C C . ILE A 1 106 ? 18.110 -7.478 -8.625 1.00 93.81 106 ILE A C 1
ATOM 808 O O . ILE A 1 106 ? 19.192 -7.596 -9.197 1.00 93.81 106 ILE A O 1
ATOM 812 N N . GLN A 1 107 ? 17.007 -7.100 -9.267 1.00 92.62 107 GLN A N 1
ATOM 813 C CA . GLN A 1 107 ? 16.930 -6.836 -10.700 1.00 92.62 107 GLN A CA 1
ATOM 814 C C . GLN A 1 107 ? 17.370 -5.417 -11.083 1.00 92.62 107 GLN A C 1
ATOM 816 O O . GLN A 1 107 ? 17.178 -5.023 -12.225 1.00 92.62 107 GLN A O 1
ATOM 821 N N . HIS A 1 108 ? 17.994 -4.633 -10.196 1.00 89.69 108 HIS A N 1
ATOM 822 C CA . HIS A 1 108 ? 18.320 -3.223 -10.462 1.00 89.69 108 HIS A CA 1
ATOM 823 C C . HIS A 1 108 ? 19.118 -3.003 -11.766 1.00 89.69 108 HIS A C 1
ATOM 825 O O . HIS A 1 108 ? 19.002 -1.957 -12.407 1.00 89.69 108 HIS A O 1
ATOM 831 N N . CYS A 1 109 ? 19.926 -3.984 -12.181 1.00 88.81 109 CYS A N 1
ATOM 832 C CA . CYS A 1 109 ? 20.669 -3.921 -13.438 1.00 88.81 109 CYS A CA 1
ATOM 833 C C . CYS A 1 109 ? 19.819 -4.231 -14.681 1.00 88.81 109 CYS A C 1
ATOM 835 O O . CYS A 1 109 ? 20.106 -3.705 -15.751 1.00 88.81 109 CYS A O 1
ATOM 837 N N . THR A 1 110 ? 18.779 -5.049 -14.557 1.00 90.75 110 THR A N 1
ATOM 838 C CA . THR A 1 110 ? 18.013 -5.607 -15.683 1.00 90.75 110 THR A CA 1
ATOM 839 C C . THR A 1 110 ? 16.569 -5.112 -15.758 1.00 90.75 110 THR A C 1
ATOM 841 O O . THR A 1 110 ? 15.920 -5.299 -16.783 1.00 90.75 110 THR A O 1
ATOM 844 N N . ILE A 1 111 ? 16.064 -4.452 -14.716 1.00 92.50 111 ILE A N 1
ATOM 845 C CA . ILE A 1 111 ? 14.715 -3.892 -14.673 1.00 92.50 111 ILE A CA 1
ATOM 846 C C . ILE A 1 111 ? 14.652 -2.540 -15.394 1.00 92.50 111 ILE A C 1
ATOM 848 O O . ILE A 1 111 ? 15.533 -1.682 -15.254 1.00 92.50 111 ILE A O 1
ATOM 852 N N . SER A 1 112 ? 13.584 -2.340 -16.167 1.00 92.06 112 SER A N 1
ATOM 853 C CA . SER A 1 112 ? 13.317 -1.059 -16.818 1.00 92.06 112 SER A CA 1
ATOM 854 C C . SER A 1 112 ? 12.759 -0.024 -15.838 1.00 92.06 112 SER A C 1
ATOM 856 O O . SER A 1 112 ? 12.154 -0.359 -14.814 1.00 92.06 112 SER A O 1
ATOM 858 N N . VAL A 1 113 ? 12.915 1.258 -16.175 1.00 91.38 113 VAL A N 1
ATOM 859 C CA . VAL A 1 113 ? 12.330 2.373 -15.410 1.00 91.38 113 VAL A CA 1
ATOM 860 C C . VAL A 1 113 ? 10.806 2.229 -15.302 1.00 91.38 113 VAL A C 1
ATOM 862 O O . VAL A 1 113 ? 10.244 2.466 -14.232 1.00 91.38 113 VAL A O 1
ATOM 865 N N . TYR A 1 114 ? 10.143 1.791 -16.379 1.00 93.19 114 TYR A N 1
ATOM 866 C CA . TYR A 1 114 ? 8.707 1.500 -16.396 1.00 93.19 114 TYR A CA 1
ATOM 867 C C . TYR A 1 114 ? 8.293 0.504 -15.296 1.00 93.19 114 TYR A C 1
ATOM 869 O O . TYR A 1 114 ? 7.451 0.839 -14.460 1.00 93.19 114 TYR A O 1
ATOM 877 N N . HIS A 1 115 ? 8.920 -0.676 -15.226 1.00 95.31 115 HIS A N 1
ATOM 878 C CA . HIS A 1 115 ? 8.562 -1.693 -14.230 1.00 95.31 115 HIS A CA 1
ATOM 879 C C . HIS A 1 115 ? 8.875 -1.244 -12.804 1.00 95.31 115 HIS A C 1
ATOM 881 O O . HIS A 1 115 ? 8.092 -1.458 -11.884 1.00 95.31 115 HIS A O 1
ATOM 887 N N . PHE A 1 116 ? 9.997 -0.564 -12.599 1.00 94.56 116 PHE A N 1
ATOM 888 C CA . PHE A 1 116 ? 10.396 -0.121 -11.265 1.00 94.56 116 PHE A CA 1
ATOM 889 C C . PHE A 1 116 ? 9.520 1.005 -10.712 1.00 94.56 116 PHE A C 1
ATOM 891 O O . PHE A 1 116 ? 9.306 1.101 -9.500 1.00 94.56 116 PHE A O 1
ATOM 898 N N . ARG A 1 117 ? 8.950 1.839 -11.588 1.00 93.25 117 ARG A N 1
ATOM 899 C CA . ARG A 1 117 ? 7.894 2.778 -11.200 1.00 93.25 117 ARG A CA 1
ATOM 900 C C . ARG A 1 117 ? 6.665 2.032 -10.682 1.00 93.25 117 ARG A C 1
ATOM 902 O O . ARG A 1 117 ? 6.134 2.419 -9.648 1.00 93.25 117 ARG A O 1
ATOM 909 N N . ILE A 1 118 ? 6.246 0.955 -11.350 1.00 95.94 118 ILE A N 1
ATOM 910 C CA . ILE A 1 118 ? 5.124 0.122 -10.889 1.00 95.94 118 ILE A CA 1
ATOM 911 C C . ILE A 1 118 ? 5.435 -0.437 -9.499 1.00 95.94 118 ILE A C 1
ATOM 913 O O . ILE A 1 118 ? 4.648 -0.223 -8.583 1.00 95.94 118 ILE A O 1
ATOM 917 N N . VAL A 1 119 ? 6.622 -1.022 -9.300 1.00 97.12 119 VAL A N 1
ATOM 918 C CA . VAL A 1 119 ? 7.088 -1.499 -7.980 1.00 97.12 119 VAL A CA 1
ATOM 919 C C . VAL A 1 119 ? 6.974 -0.408 -6.913 1.00 97.12 119 VAL A C 1
ATOM 921 O O . VAL A 1 119 ? 6.486 -0.665 -5.814 1.00 97.12 119 VAL A O 1
ATOM 924 N N . THR A 1 120 ? 7.403 0.813 -7.235 1.00 95.44 120 THR A N 1
ATOM 925 C CA . THR A 1 120 ? 7.356 1.957 -6.314 1.00 95.44 120 THR A CA 1
ATOM 926 C C . THR A 1 120 ? 5.920 2.293 -5.897 1.00 95.44 120 THR A C 1
ATOM 928 O O . THR A 1 120 ? 5.663 2.533 -4.718 1.00 95.44 120 THR A O 1
ATOM 931 N N . GLU A 1 121 ? 4.967 2.279 -6.832 1.00 95.25 121 GLU A N 1
ATOM 932 C CA . GLU A 1 121 ? 3.554 2.536 -6.521 1.00 95.25 121 GLU A CA 1
ATOM 933 C C . GLU A 1 121 ? 2.917 1.390 -5.720 1.00 95.25 121 GLU A C 1
ATOM 935 O O . GLU A 1 121 ? 2.175 1.646 -4.772 1.00 95.25 121 GLU A O 1
ATOM 940 N N . LEU A 1 122 ? 3.244 0.129 -6.030 1.00 97.25 122 LEU A N 1
ATOM 941 C CA . LEU A 1 122 ? 2.779 -1.029 -5.253 1.00 97.25 122 LEU A CA 1
ATOM 942 C C . LEU A 1 122 ? 3.300 -0.979 -3.805 1.00 97.25 122 LEU A C 1
ATOM 944 O O . LEU A 1 122 ? 2.542 -1.176 -2.851 1.00 97.25 122 LEU A O 1
ATOM 948 N N . ALA A 1 123 ? 4.576 -0.632 -3.625 1.00 96.81 123 ALA A N 1
ATOM 949 C CA . ALA A 1 123 ? 5.196 -0.425 -2.318 1.00 96.81 123 ALA A CA 1
ATOM 950 C C . ALA A 1 123 ? 4.573 0.745 -1.541 1.00 96.81 123 ALA A C 1
ATOM 952 O O . ALA A 1 123 ? 4.408 0.691 -0.313 1.00 96.81 123 ALA A O 1
ATOM 953 N N . PHE A 1 124 ? 4.200 1.809 -2.252 1.00 95.75 124 PHE A N 1
ATOM 954 C CA . PHE A 1 124 ? 3.521 2.947 -1.656 1.00 95.75 124 PHE A CA 1
ATOM 955 C C . PHE A 1 124 ? 2.113 2.570 -1.163 1.00 95.75 124 PHE A C 1
ATOM 957 O O . PHE A 1 124 ? 1.775 2.861 -0.013 1.00 95.75 124 PHE A O 1
ATOM 964 N N . LEU A 1 125 ? 1.333 1.826 -1.954 1.00 96.81 125 LEU A N 1
ATOM 965 C CA . LEU A 1 125 ? 0.034 1.272 -1.538 1.00 96.81 125 LEU A CA 1
ATOM 966 C C . LEU A 1 125 ? 0.159 0.324 -0.330 1.00 96.81 125 LEU A C 1
ATOM 968 O O . LEU A 1 125 ? -0.657 0.376 0.598 1.00 96.81 125 LEU A O 1
ATOM 972 N N . SER A 1 126 ? 1.223 -0.485 -0.282 1.00 96.94 126 SER A N 1
ATOM 973 C CA . SER A 1 126 ? 1.563 -1.295 0.898 1.00 96.94 126 SER A CA 1
ATOM 974 C C . SER A 1 126 ? 1.742 -0.428 2.144 1.00 96.94 126 SER A C 1
ATOM 976 O O . SER A 1 126 ? 1.136 -0.677 3.182 1.00 96.94 126 SER A O 1
ATOM 978 N N . THR A 1 127 ? 2.500 0.660 2.024 1.00 95.94 127 THR A N 1
ATOM 979 C CA . THR A 1 127 ? 2.760 1.595 3.128 1.00 95.94 127 THR A CA 1
ATOM 980 C C . THR A 1 127 ? 1.489 2.292 3.618 1.00 95.94 127 THR A C 1
ATOM 982 O O . THR A 1 127 ? 1.297 2.429 4.827 1.00 95.94 127 THR A O 1
ATOM 985 N N . VAL A 1 128 ? 0.581 2.670 2.710 1.00 96.12 128 VAL A N 1
ATOM 986 C CA . VAL A 1 128 ? -0.753 3.189 3.068 1.00 96.12 128 VAL A CA 1
ATOM 987 C C . VAL A 1 128 ? -1.544 2.152 3.873 1.00 96.12 128 VAL A C 1
ATOM 989 O O . VAL A 1 128 ? -2.118 2.487 4.909 1.00 96.12 128 VAL A O 1
ATOM 992 N N . THR A 1 129 ? -1.519 0.889 3.440 1.00 96.81 129 THR A N 1
ATOM 993 C CA . THR A 1 129 ? -2.199 -0.235 4.111 1.00 96.81 129 THR A CA 1
ATOM 994 C C . THR A 1 129 ? -1.656 -0.468 5.528 1.00 96.81 129 THR A C 1
ATOM 996 O O . THR A 1 129 ? -2.433 -0.654 6.468 1.00 96.81 129 THR A O 1
ATOM 999 N N . HIS A 1 130 ? -0.335 -0.399 5.717 1.00 95.31 130 HIS A N 1
ATOM 1000 C CA . HIS A 1 130 ? 0.286 -0.538 7.040 1.00 95.31 130 HIS A CA 1
ATOM 1001 C C . HIS A 1 130 ? -0.074 0.610 7.967 1.00 95.31 130 HIS A C 1
ATOM 1003 O O . HIS A 1 130 ? -0.468 0.387 9.111 1.00 95.31 130 HIS A O 1
ATOM 1009 N N . LEU A 1 131 ? 0.008 1.838 7.461 1.00 94.19 131 LEU A N 1
ATOM 1010 C CA . LEU A 1 131 ? -0.239 3.024 8.261 1.00 94.19 131 LEU A CA 1
ATOM 1011 C C . LEU A 1 131 ? -1.694 3.094 8.742 1.00 94.19 131 LEU A C 1
ATOM 1013 O O . LEU A 1 131 ? -1.937 3.365 9.920 1.00 94.19 131 LEU A O 1
ATOM 1017 N N . ILE A 1 132 ? -2.661 2.796 7.866 1.00 94.94 132 ILE A N 1
ATOM 1018 C CA . ILE A 1 132 ? -4.074 2.790 8.256 1.00 94.94 132 ILE A CA 1
ATOM 1019 C C . ILE A 1 132 ? -4.394 1.650 9.231 1.00 94.94 132 ILE A C 1
ATOM 1021 O O . ILE A 1 132 ? -5.142 1.855 10.188 1.00 94.94 132 ILE A O 1
ATOM 1025 N N . THR A 1 133 ? -3.777 0.479 9.053 1.00 95.06 133 THR A N 1
ATOM 1026 C CA . THR A 1 133 ? -3.959 -0.660 9.963 1.00 95.06 133 THR A CA 1
ATOM 1027 C C . THR A 1 133 ? -3.383 -0.369 11.343 1.00 95.06 133 THR A C 1
ATOM 1029 O O . THR A 1 133 ? -4.065 -0.591 12.341 1.00 95.06 133 THR A O 1
ATOM 1032 N N . LEU A 1 134 ? -2.161 0.171 11.416 1.00 92.31 134 LEU A N 1
ATOM 1033 C CA . LEU A 1 134 ? -1.532 0.579 12.675 1.00 92.31 134 LEU A CA 1
ATOM 1034 C C . LEU A 1 134 ? -2.383 1.607 13.424 1.00 92.31 134 LEU A C 1
ATOM 1036 O O . LEU A 1 134 ? -2.499 1.534 14.644 1.00 92.31 134 LEU A 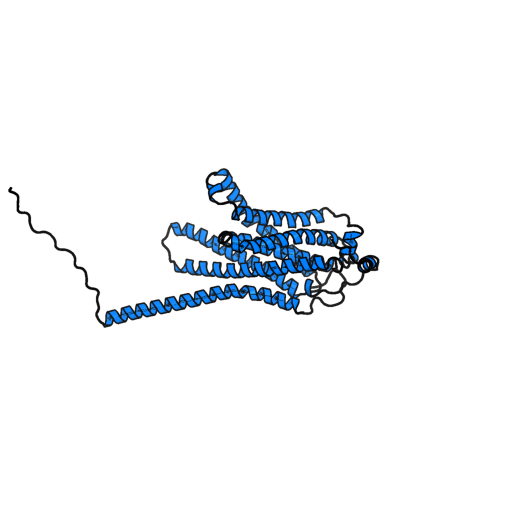O 1
ATOM 1040 N N . LEU A 1 135 ? -2.995 2.542 12.697 1.00 91.38 135 LEU A N 1
ATOM 1041 C CA . LEU A 1 135 ? -3.844 3.568 13.286 1.00 91.38 135 LEU A CA 1
ATOM 1042 C C . LEU A 1 135 ? -5.161 3.006 13.836 1.00 91.38 135 LEU A C 1
ATOM 1044 O O . LEU A 1 135 ? -5.557 3.369 14.941 1.00 91.38 135 LEU A O 1
ATOM 1048 N N . VAL A 1 136 ? -5.849 2.142 13.085 1.00 91.75 136 VAL A N 1
ATOM 1049 C CA . VAL A 1 136 ? -7.146 1.594 13.518 1.00 91.75 136 VAL A CA 1
ATOM 1050 C C . VAL A 1 136 ? -6.974 0.517 14.583 1.00 91.75 136 VAL A C 1
ATOM 1052 O O . VAL A 1 136 ? -7.785 0.420 15.502 1.00 91.75 136 VAL A O 1
ATOM 1055 N N . LEU A 1 137 ? -5.913 -0.283 14.487 1.00 91.88 137 LEU A N 1
ATOM 1056 C CA . LEU A 1 137 ? -5.660 -1.414 15.376 1.00 91.88 137 LEU A CA 1
ATOM 1057 C C . LEU A 1 137 ? -4.594 -1.114 16.439 1.00 91.88 137 LEU A C 1
ATOM 1059 O O . LEU A 1 137 ? -4.029 -2.052 16.997 1.00 91.88 137 LEU A O 1
ATOM 1063 N N . GLU A 1 138 ? -4.333 0.155 16.781 1.00 87.56 138 GLU A N 1
ATOM 1064 C CA . GLU A 1 138 ? -3.295 0.530 17.763 1.00 87.56 138 GLU A CA 1
ATOM 1065 C C . GLU A 1 138 ? -3.406 -0.271 19.078 1.00 87.56 138 GLU A C 1
ATOM 1067 O O . GLU A 1 138 ? -2.411 -0.773 19.603 1.00 87.56 138 GLU A O 1
ATOM 1072 N N . GLY A 1 139 ? -4.632 -0.493 19.567 1.00 82.38 139 GLY A N 1
ATOM 1073 C CA . GLY A 1 139 ? -4.893 -1.259 20.787 1.00 82.38 139 GLY A CA 1
ATOM 1074 C C . GLY A 1 139 ? -4.506 -2.737 20.680 1.00 82.38 139 GLY A C 1
ATOM 1075 O O . GLY A 1 139 ? -4.061 -3.325 21.666 1.00 82.38 139 GLY A O 1
ATOM 1076 N N . TYR A 1 140 ? -4.615 -3.331 19.488 1.00 85.19 140 TYR A N 1
ATOM 1077 C CA . TYR A 1 140 ? -4.160 -4.698 19.224 1.00 85.19 140 TYR A CA 1
ATOM 1078 C C . TYR A 1 140 ? -2.635 -4.793 19.322 1.00 85.19 140 TYR A C 1
ATOM 1080 O O . TYR A 1 140 ? -2.110 -5.670 20.010 1.00 85.19 140 TYR A O 1
ATOM 1088 N N . PHE A 1 141 ? -1.932 -3.851 18.687 1.00 83.94 141 PHE A N 1
ATOM 1089 C CA . PHE A 1 141 ? -0.471 -3.803 18.698 1.00 83.94 141 PHE A CA 1
ATOM 1090 C C . PHE A 1 141 ? 0.084 -3.558 20.111 1.00 83.94 141 PHE A C 1
ATOM 1092 O O . PHE A 1 141 ? 1.082 -4.168 20.499 1.00 83.94 141 PHE A O 1
ATOM 1099 N N . ILE A 1 142 ? -0.591 -2.724 20.912 1.00 82.94 142 ILE A N 1
ATOM 1100 C CA . ILE A 1 142 ? -0.215 -2.430 22.306 1.00 82.94 142 ILE A CA 1
ATOM 1101 C C . ILE A 1 142 ? -0.432 -3.629 23.237 1.00 82.94 142 ILE A C 1
ATOM 1103 O O . ILE A 1 142 ? 0.367 -3.817 24.157 1.00 82.94 142 ILE A O 1
ATOM 1107 N N . LYS A 1 143 ? -1.496 -4.418 23.034 1.00 83.94 143 LYS A N 1
ATOM 1108 C CA . LYS A 1 143 ? -1.866 -5.512 23.948 1.00 83.94 143 LYS A CA 1
ATOM 1109 C C . LYS A 1 143 ? -0.784 -6.588 24.037 1.00 83.94 143 LYS A C 1
ATOM 1111 O O . LYS A 1 143 ? -0.484 -7.051 25.132 1.00 83.94 143 LYS A O 1
ATOM 1116 N N . ASP A 1 144 ? -0.191 -6.956 22.905 1.00 81.62 144 ASP A N 1
ATOM 1117 C CA . ASP A 1 144 ? 0.896 -7.935 22.840 1.00 81.62 144 ASP A CA 1
ATOM 1118 C C . ASP A 1 144 ? 2.086 -7.362 22.064 1.00 81.62 144 ASP A C 1
ATOM 1120 O O . ASP A 1 144 ? 2.346 -7.688 20.903 1.00 81.62 144 ASP A O 1
ATOM 1124 N N . LYS A 1 145 ? 2.804 -6.437 22.708 1.00 81.62 145 LYS A N 1
ATOM 1125 C CA . LYS A 1 145 ? 3.904 -5.705 22.065 1.00 81.62 145 LYS A CA 1
ATOM 1126 C C . LYS A 1 145 ? 4.969 -6.647 21.509 1.00 81.62 145 LYS A C 1
ATOM 1128 O O . LYS A 1 145 ? 5.456 -6.406 20.413 1.00 81.62 145 LYS A O 1
ATOM 1133 N N . LYS A 1 146 ? 5.320 -7.711 22.245 1.00 85.06 146 LYS A N 1
ATOM 1134 C CA . LYS A 1 146 ? 6.412 -8.629 21.878 1.00 85.06 146 LYS A CA 1
ATOM 1135 C C . LYS A 1 146 ? 6.072 -9.435 20.628 1.00 85.06 146 LYS A C 1
ATOM 1137 O O . LYS A 1 146 ? 6.892 -9.487 19.715 1.00 85.06 146 LYS A O 1
ATOM 1142 N N . SER A 1 147 ? 4.862 -9.989 20.557 1.00 84.69 147 SER A N 1
ATOM 1143 C CA . SER A 1 147 ? 4.399 -10.750 19.386 1.00 84.69 147 SER A CA 1
ATOM 1144 C C . SER A 1 147 ? 4.298 -9.887 18.122 1.00 84.69 147 SER A C 1
ATOM 1146 O O . SER A 1 147 ? 4.482 -10.366 17.005 1.00 84.69 147 SER A O 1
ATOM 1148 N N . ASN A 1 148 ? 4.079 -8.579 18.287 1.00 86.31 148 ASN A N 1
ATOM 1149 C CA . ASN A 1 148 ? 3.948 -7.650 17.171 1.00 86.31 148 ASN A CA 1
ATOM 1150 C C . ASN A 1 148 ? 5.274 -7.030 16.680 1.00 86.31 148 ASN A C 1
ATOM 1152 O O . ASN A 1 148 ? 5.277 -6.406 15.617 1.00 86.31 148 ASN A O 1
ATOM 1156 N N . ILE A 1 149 ? 6.402 -7.221 17.382 1.00 88.06 149 ILE A N 1
ATOM 1157 C CA . ILE A 1 149 ? 7.721 -6.695 16.966 1.00 88.06 149 ILE A CA 1
ATOM 1158 C C . ILE A 1 149 ? 8.101 -7.118 15.536 1.00 88.06 149 ILE A C 1
ATOM 1160 O O . ILE A 1 149 ? 8.471 -6.235 14.761 1.00 88.06 149 ILE A O 1
ATOM 1164 N N . PRO A 1 150 ? 7.985 -8.399 15.125 1.00 90.75 150 PRO A N 1
ATOM 1165 C CA . PRO A 1 150 ? 8.356 -8.810 13.771 1.00 90.75 150 PRO A CA 1
ATOM 1166 C C . PRO A 1 150 ? 7.590 -8.045 12.687 1.00 90.75 150 PRO A C 1
ATOM 1168 O O . PRO A 1 150 ? 8.182 -7.610 11.704 1.00 90.75 150 PRO A O 1
ATOM 1171 N N . ARG A 1 151 ? 6.289 -7.803 12.898 1.00 91.44 151 ARG A N 1
ATOM 1172 C CA . ARG A 1 151 ? 5.442 -7.037 11.968 1.00 91.44 151 ARG A CA 1
ATOM 1173 C C . ARG A 1 151 ? 5.960 -5.608 11.822 1.00 91.44 151 ARG A C 1
ATOM 1175 O O . ARG A 1 151 ? 6.144 -5.133 10.707 1.00 91.44 151 ARG A O 1
ATOM 1182 N N . VAL A 1 152 ? 6.255 -4.950 12.944 1.00 89.25 152 VAL A N 1
ATOM 1183 C CA . VAL A 1 152 ? 6.800 -3.585 12.962 1.00 89.25 152 VAL A CA 1
ATOM 1184 C C . VAL A 1 152 ? 8.163 -3.521 12.272 1.00 89.25 152 VAL A C 1
ATOM 1186 O O . VAL A 1 152 ? 8.395 -2.615 11.476 1.00 89.25 152 VAL A O 1
ATOM 1189 N N . LEU A 1 153 ? 9.048 -4.491 12.513 1.00 91.56 153 LEU A N 1
ATOM 1190 C CA . LEU A 1 153 ? 10.357 -4.545 11.858 1.00 91.56 153 LEU A CA 1
ATOM 1191 C C . LEU A 1 153 ? 10.225 -4.648 10.336 1.00 91.56 153 LEU A C 1
ATOM 1193 O O . LEU A 1 153 ? 10.873 -3.888 9.620 1.00 91.56 153 LEU A O 1
ATOM 1197 N N . VAL A 1 154 ? 9.352 -5.526 9.834 1.00 93.94 154 VAL A N 1
ATOM 1198 C CA . VAL A 1 154 ? 9.129 -5.643 8.386 1.00 93.94 154 VAL A CA 1
ATOM 1199 C C . VAL A 1 154 ? 8.473 -4.375 7.825 1.00 93.94 154 VAL A C 1
ATOM 1201 O O . VAL A 1 154 ? 8.849 -3.944 6.741 1.00 93.94 154 VAL A O 1
ATOM 1204 N N . MET A 1 155 ? 7.579 -3.703 8.563 1.00 94.00 155 MET A N 1
ATOM 1205 C CA . MET A 1 155 ? 7.010 -2.411 8.133 1.00 94.00 155 MET A CA 1
ATOM 1206 C C . MET A 1 155 ? 8.086 -1.326 8.001 1.00 94.00 155 MET A C 1
ATOM 1208 O O . MET A 1 155 ? 8.072 -0.557 7.039 1.00 94.00 155 MET A O 1
ATOM 1212 N N . LEU A 1 156 ? 9.045 -1.279 8.934 1.00 92.69 156 LEU A N 1
ATOM 1213 C CA . LEU A 1 156 ? 10.184 -0.358 8.873 1.00 92.69 156 LEU A CA 1
ATOM 1214 C C . LEU A 1 156 ? 11.118 -0.685 7.701 1.00 92.69 156 LEU A C 1
ATOM 1216 O O . LEU A 1 156 ? 11.572 0.233 7.018 1.00 92.69 156 LEU A O 1
ATOM 1220 N N . ILE A 1 157 ? 11.361 -1.971 7.428 1.00 95.00 157 ILE A N 1
ATOM 1221 C CA . ILE A 1 157 ? 12.105 -2.411 6.240 1.00 95.00 157 ILE A CA 1
ATOM 1222 C C . ILE A 1 157 ? 11.367 -1.965 4.976 1.00 95.00 157 ILE A C 1
ATOM 1224 O O . ILE A 1 157 ? 11.971 -1.319 4.126 1.00 95.00 157 ILE A O 1
ATOM 1228 N N . ASN A 1 158 ? 10.061 -2.223 4.872 1.00 95.19 158 ASN A N 1
ATOM 1229 C CA . ASN A 1 158 ? 9.244 -1.808 3.734 1.00 95.19 158 ASN A CA 1
ATOM 1230 C C . ASN A 1 158 ? 9.312 -0.288 3.505 1.00 95.19 158 ASN A C 1
ATOM 1232 O O . ASN A 1 158 ? 9.439 0.150 2.363 1.00 95.19 158 ASN A O 1
ATOM 1236 N N . LEU A 1 159 ? 9.286 0.512 4.579 1.00 95.19 159 LEU A N 1
ATOM 1237 C CA . LEU A 1 159 ? 9.423 1.970 4.515 1.00 95.19 159 LEU A CA 1
ATOM 1238 C C . LEU A 1 159 ? 10.825 2.416 4.064 1.00 95.19 159 LEU A C 1
ATOM 1240 O O . LEU A 1 159 ? 10.947 3.332 3.249 1.00 95.19 159 LEU A O 1
ATOM 1244 N N . ALA A 1 160 ? 11.883 1.771 4.558 1.00 95.19 160 ALA A N 1
ATOM 1245 C CA . ALA A 1 160 ? 13.254 2.058 4.139 1.00 95.19 160 ALA A CA 1
ATOM 1246 C C . ALA A 1 160 ? 13.477 1.709 2.657 1.00 95.19 160 ALA A C 1
ATOM 1248 O O . ALA A 1 160 ? 14.040 2.511 1.904 1.00 95.19 160 ALA A O 1
ATOM 1249 N N . LEU A 1 161 ? 12.976 0.548 2.223 1.00 96.19 161 LEU A N 1
ATOM 1250 C CA . LEU A 1 161 ? 12.988 0.138 0.821 1.00 96.19 161 LEU A CA 1
ATOM 1251 C C . LEU A 1 161 ? 12.185 1.113 -0.045 1.00 96.19 161 LEU A C 1
ATOM 1253 O O . LEU A 1 161 ? 12.674 1.494 -1.106 1.00 96.19 161 LEU A O 1
ATOM 1257 N N . LEU A 1 162 ? 11.034 1.600 0.434 1.00 95.75 162 LEU A N 1
ATOM 1258 C CA . LEU A 1 162 ? 10.235 2.594 -0.284 1.00 95.75 162 LEU A CA 1
ATOM 1259 C C . LEU A 1 162 ? 11.011 3.899 -0.472 1.00 95.75 162 LEU A C 1
ATOM 1261 O O . LEU A 1 162 ? 10.922 4.525 -1.526 1.00 95.75 162 LEU A O 1
ATOM 1265 N N . GLY A 1 163 ? 11.813 4.307 0.513 1.00 94.88 163 GLY A N 1
ATOM 1266 C CA . GLY A 1 163 ? 12.712 5.451 0.369 1.00 94.88 163 GLY A CA 1
ATOM 1267 C C . GLY A 1 163 ? 13.702 5.279 -0.778 1.00 94.88 163 GLY A C 1
ATOM 1268 O O . GLY A 1 163 ? 13.863 6.188 -1.596 1.00 94.88 163 GLY A O 1
ATOM 1269 N N . TYR A 1 164 ? 14.304 4.094 -0.888 1.00 92.69 164 TYR A N 1
ATOM 1270 C CA . TYR A 1 164 ? 15.224 3.764 -1.973 1.00 92.69 164 TYR A CA 1
ATOM 1271 C C . TYR A 1 164 ? 14.527 3.653 -3.339 1.00 92.69 164 TYR A C 1
ATOM 1273 O O . TYR A 1 164 ? 14.983 4.255 -4.317 1.00 92.69 164 TYR A O 1
ATOM 1281 N N . THR A 1 165 ? 13.430 2.898 -3.428 1.00 93.56 165 THR A N 1
ATOM 1282 C CA . THR A 1 165 ? 12.713 2.666 -4.689 1.00 93.56 165 THR A CA 1
ATOM 1283 C C . THR A 1 165 ? 12.074 3.956 -5.194 1.00 93.56 165 THR A C 1
ATOM 1285 O O . THR A 1 165 ? 12.294 4.326 -6.342 1.00 93.56 165 THR A O 1
ATOM 1288 N N . SER A 1 166 ? 11.419 4.743 -4.339 1.00 92.88 166 SER A N 1
ATOM 1289 C CA . SER A 1 166 ? 10.850 6.036 -4.750 1.00 92.88 166 SER A CA 1
ATOM 1290 C C . SER A 1 166 ? 11.902 7.058 -5.170 1.00 92.88 166 SER A C 1
ATOM 1292 O O . SER A 1 166 ? 11.670 7.801 -6.124 1.00 92.88 166 SER A O 1
ATOM 1294 N N . TRP A 1 167 ? 13.073 7.078 -4.524 1.00 90.31 167 TRP A N 1
ATOM 1295 C CA . TRP A 1 167 ? 14.160 7.974 -4.919 1.00 90.31 167 TRP A CA 1
ATOM 1296 C C . TRP A 1 167 ? 14.627 7.695 -6.350 1.00 90.31 167 TRP A C 1
ATOM 1298 O O . TRP A 1 167 ? 14.761 8.621 -7.148 1.00 90.31 167 TRP A O 1
ATOM 1308 N N . ASN A 1 168 ? 14.849 6.423 -6.690 1.00 87.19 168 ASN A N 1
ATOM 1309 C CA . ASN A 1 168 ? 15.304 6.047 -8.028 1.00 87.19 168 ASN A CA 1
ATOM 1310 C C . ASN A 1 168 ? 14.155 6.094 -9.048 1.00 87.19 168 ASN A C 1
ATOM 1312 O O . ASN A 1 168 ? 14.306 6.695 -10.104 1.00 87.19 168 ASN A O 1
ATOM 1316 N N . GLY A 1 169 ? 12.987 5.533 -8.733 1.00 86.56 169 GLY A N 1
ATOM 1317 C CA . GLY A 1 169 ? 11.847 5.450 -9.648 1.00 86.56 169 GLY A CA 1
ATOM 1318 C C . GLY A 1 169 ? 11.320 6.821 -10.069 1.00 86.56 169 GLY A C 1
ATOM 1319 O O . GLY A 1 169 ? 11.210 7.107 -11.263 1.00 86.56 169 GLY A O 1
ATOM 1320 N N . TYR A 1 170 ? 11.060 7.713 -9.108 1.00 86.44 170 TYR A N 1
ATOM 1321 C CA . TYR A 1 170 ? 10.525 9.042 -9.419 1.00 86.44 170 TYR A CA 1
ATOM 1322 C C . TYR A 1 170 ? 11.547 9.953 -10.094 1.00 86.44 170 TYR A C 1
ATOM 1324 O O . TYR A 1 170 ? 11.166 10.800 -10.898 1.00 86.44 170 TYR A O 1
ATOM 1332 N N . ALA A 1 171 ? 12.843 9.784 -9.819 1.00 81.69 171 ALA A N 1
ATOM 1333 C CA . ALA A 1 171 ? 13.880 10.595 -10.453 1.00 81.69 171 ALA A CA 1
ATOM 1334 C C . ALA A 1 171 ? 13.846 10.462 -11.983 1.00 81.69 171 ALA A C 1
ATOM 1336 O O . ALA A 1 171 ? 14.100 11.435 -12.696 1.00 81.69 171 ALA A O 1
ATOM 1337 N N . PHE A 1 172 ? 13.493 9.274 -12.481 1.00 77.25 172 PHE A N 1
ATOM 1338 C CA . PHE A 1 172 ? 13.443 8.971 -13.910 1.00 77.25 172 PHE A CA 1
ATOM 1339 C C . PHE A 1 172 ? 12.035 9.081 -14.507 1.00 77.25 172 PHE A C 1
ATOM 1341 O O . PHE A 1 172 ? 11.913 9.418 -15.685 1.00 77.25 172 PHE A O 1
ATOM 1348 N N . GLU A 1 173 ? 10.973 8.890 -13.711 1.00 73.94 173 GLU A N 1
ATOM 1349 C CA . GLU A 1 173 ? 9.579 9.100 -14.145 1.00 73.94 173 GLU A CA 1
ATOM 1350 C C . GLU A 1 173 ? 9.337 10.521 -14.670 1.00 73.94 173 GLU A C 1
ATOM 1352 O O . GLU A 1 173 ? 8.603 10.703 -15.643 1.00 73.94 173 GLU A O 1
ATOM 1357 N N . MET A 1 174 ? 9.957 11.523 -14.042 1.00 76.12 174 MET A N 1
ATOM 1358 C CA . MET A 1 174 ? 9.783 12.937 -14.394 1.00 76.12 174 MET A CA 1
ATOM 1359 C C . MET A 1 174 ? 10.324 13.285 -15.790 1.00 76.12 174 MET A C 1
ATOM 1361 O O . MET A 1 174 ? 10.076 14.386 -16.283 1.00 76.12 174 MET A O 1
ATOM 1365 N N . SER A 1 175 ? 11.040 12.367 -16.444 1.00 77.00 175 SER A N 1
ATOM 1366 C CA . SER A 1 175 ? 11.446 12.532 -17.834 1.00 77.00 175 SER A CA 1
ATOM 1367 C C . SER A 1 175 ? 10.252 12.384 -18.779 1.00 77.00 175 SER A C 1
ATOM 1369 O O . SER A 1 175 ? 9.522 11.391 -18.753 1.00 77.00 175 SER A O 1
ATOM 1371 N N . SER A 1 176 ? 10.079 13.349 -19.681 1.00 77.81 176 SER A N 1
ATOM 1372 C CA . SER A 1 176 ? 9.079 13.275 -20.753 1.00 77.81 176 SER A CA 1
ATOM 1373 C C . SER A 1 176 ? 9.456 12.283 -21.861 1.00 77.81 176 SER A C 1
ATOM 1375 O O . SER A 1 176 ? 8.611 11.941 -22.684 1.00 77.81 176 SER A O 1
ATOM 1377 N N . SER A 1 177 ? 10.701 11.798 -21.889 1.00 83.69 177 SER A N 1
ATOM 1378 C CA . SER A 1 177 ? 11.204 10.928 -22.951 1.00 83.69 177 SER A CA 1
ATOM 1379 C C . SER A 1 177 ? 10.783 9.469 -22.760 1.00 83.69 177 SER A C 1
ATOM 1381 O O . SER A 1 177 ? 11.177 8.810 -21.795 1.00 83.69 177 SER A O 1
ATOM 1383 N N . THR A 1 178 ? 10.059 8.923 -23.740 1.00 85.44 178 THR A N 1
ATOM 1384 C CA . THR A 1 178 ? 9.729 7.490 -23.819 1.00 85.44 178 THR A CA 1
ATOM 1385 C C . THR A 1 178 ? 10.977 6.604 -23.822 1.00 85.44 178 THR A C 1
ATOM 1387 O O . THR A 1 178 ? 10.963 5.524 -23.232 1.00 85.44 178 THR A O 1
ATOM 1390 N N . ALA A 1 179 ? 12.086 7.070 -24.408 1.00 84.31 179 ALA A N 1
ATOM 1391 C CA . ALA A 1 179 ? 13.351 6.338 -24.395 1.00 84.31 179 ALA A CA 1
ATOM 1392 C C . ALA A 1 179 ? 13.901 6.168 -22.969 1.00 84.31 179 ALA A C 1
ATOM 1394 O O . ALA A 1 179 ? 14.382 5.093 -22.622 1.00 84.31 179 ALA A O 1
ATOM 1395 N N . VAL A 1 180 ? 13.763 7.190 -22.115 1.00 84.19 180 VAL A N 1
ATOM 1396 C CA . VAL A 1 180 ? 14.188 7.111 -20.706 1.00 84.19 180 VAL A CA 1
ATOM 1397 C C . VAL A 1 180 ? 13.317 6.124 -19.938 1.00 84.19 180 VAL A C 1
ATOM 1399 O O . VAL A 1 180 ? 13.836 5.278 -19.218 1.00 84.19 180 VAL A O 1
ATOM 1402 N N . LYS A 1 181 ? 11.999 6.158 -20.136 1.00 87.38 181 LYS A N 1
ATOM 1403 C CA . LYS A 1 181 ? 11.082 5.225 -19.461 1.00 87.38 181 LYS A CA 1
ATOM 1404 C C . LYS A 1 181 ? 11.281 3.765 -19.887 1.00 87.38 181 LYS A C 1
ATOM 1406 O O . LYS A 1 181 ? 11.052 2.863 -19.085 1.00 87.38 181 LYS A O 1
ATOM 1411 N N . SER A 1 182 ? 11.728 3.544 -21.125 1.00 89.38 182 SER A N 1
ATOM 1412 C CA . SER A 1 182 ? 11.997 2.206 -21.675 1.00 89.38 182 SER A CA 1
ATOM 1413 C C . SER A 1 182 ? 13.365 1.647 -21.268 1.00 89.38 182 SER A C 1
ATOM 1415 O O . SER A 1 182 ? 13.606 0.448 -21.360 1.00 89.38 182 SER A O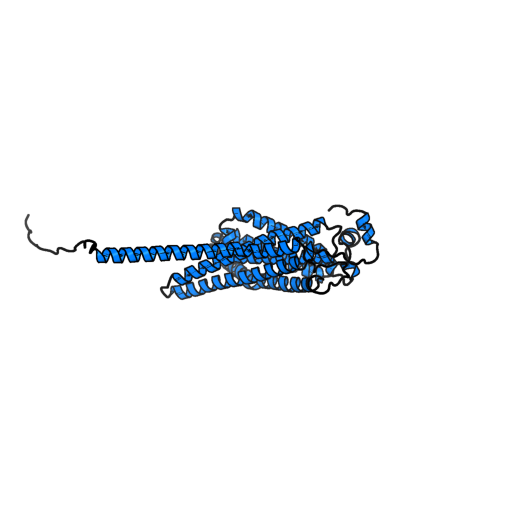 1
ATOM 1417 N N . SER A 1 183 ? 14.277 2.509 -20.823 1.00 87.75 183 SER A N 1
ATOM 1418 C CA . SER A 1 183 ? 15.647 2.132 -20.481 1.00 87.75 183 SER A CA 1
ATOM 1419 C C . SER A 1 183 ? 15.762 1.352 -19.166 1.00 87.75 183 SER A C 1
ATOM 1421 O O . SER A 1 183 ? 14.859 1.370 -18.326 1.00 87.75 183 SER A O 1
ATOM 1423 N N . LEU A 1 184 ? 16.913 0.700 -18.976 1.00 89.50 184 LEU A N 1
ATOM 1424 C CA . LEU A 1 184 ? 17.292 0.063 -17.714 1.00 89.50 184 LEU A CA 1
ATOM 1425 C C . LEU A 1 184 ? 17.703 1.115 -16.683 1.00 89.50 184 LEU A C 1
ATOM 1427 O O . LEU A 1 184 ? 18.392 2.085 -17.007 1.00 89.50 184 LEU A O 1
ATOM 1431 N N . ILE A 1 185 ? 17.373 0.886 -15.415 1.00 87.88 185 ILE A N 1
ATOM 1432 C CA . ILE A 1 185 ? 17.719 1.828 -14.335 1.00 87.88 185 ILE A CA 1
ATOM 1433 C C . ILE A 1 185 ? 19.225 1.991 -14.162 1.00 87.88 185 ILE A C 1
ATOM 1435 O O . ILE A 1 185 ? 19.711 3.101 -13.931 1.00 87.88 185 ILE A O 1
ATOM 1439 N N . ALA A 1 186 ? 19.987 0.911 -14.338 1.00 86.06 186 ALA A N 1
ATOM 1440 C CA . ALA A 1 186 ? 21.443 0.948 -14.255 1.00 86.06 186 ALA A CA 1
ATOM 1441 C C . ALA A 1 186 ? 22.095 1.961 -15.204 1.00 86.06 186 ALA A C 1
ATOM 1443 O O . ALA A 1 186 ? 23.099 2.570 -14.829 1.00 86.06 186 ALA A O 1
ATOM 1444 N N . CYS A 1 187 ? 21.500 2.202 -16.377 1.00 81.75 187 CYS A N 1
ATOM 1445 C CA . CYS A 1 187 ? 22.009 3.170 -17.347 1.00 81.75 187 CYS A CA 1
ATOM 1446 C C . CYS A 1 187 ? 22.115 4.580 -16.762 1.00 81.75 187 CYS A C 1
ATOM 1448 O O . CYS A 1 187 ? 23.032 5.332 -17.087 1.00 81.75 187 CYS A O 1
ATOM 1450 N N . PHE A 1 188 ? 21.209 4.927 -15.851 1.00 73.94 188 PHE A N 1
ATOM 1451 C CA . PHE A 1 188 ? 21.119 6.268 -15.291 1.00 73.94 188 PHE A CA 1
ATOM 1452 C C . PHE A 1 188 ? 21.632 6.363 -13.856 1.00 73.94 188 PHE A C 1
ATOM 1454 O O . PHE A 1 188 ? 22.066 7.439 -13.434 1.00 73.94 188 PHE A O 1
ATOM 1461 N N . SER A 1 189 ? 21.651 5.251 -13.118 1.00 67.50 189 SER A N 1
ATOM 1462 C CA . SER A 1 189 ? 22.264 5.197 -11.788 1.00 67.50 189 SER A CA 1
ATOM 1463 C C . SER A 1 189 ? 23.785 5.413 -11.825 1.00 67.50 189 SER A C 1
ATOM 1465 O O . SER A 1 189 ? 24.325 5.913 -10.840 1.00 67.50 189 SER A O 1
ATOM 1467 N N . GLY A 1 190 ? 24.462 5.090 -12.941 1.00 59.47 190 GLY A N 1
ATOM 1468 C CA . GLY A 1 190 ? 25.924 5.190 -13.076 1.00 59.47 190 GLY A CA 1
ATOM 1469 C C . GLY A 1 190 ? 26.477 6.324 -13.957 1.00 59.47 190 GLY A C 1
ATOM 1470 O O . GLY A 1 190 ? 27.573 6.798 -13.677 1.00 59.47 190 GLY A O 1
ATOM 1471 N N . ALA A 1 191 ? 25.769 6.777 -15.006 1.00 58.53 191 ALA A N 1
ATOM 1472 C CA . ALA A 1 191 ? 26.403 7.567 -16.080 1.00 58.53 191 ALA A CA 1
ATOM 1473 C C . ALA A 1 191 ? 26.087 9.079 -16.110 1.00 58.53 191 ALA A C 1
ATOM 1475 O O . ALA A 1 191 ? 26.919 9.837 -16.601 1.00 58.53 191 ALA A O 1
ATOM 1476 N N . ARG A 1 192 ? 24.923 9.535 -15.610 1.00 56.50 192 ARG A N 1
ATOM 1477 C CA . ARG A 1 192 ? 24.547 10.953 -15.353 1.00 56.50 192 ARG A CA 1
ATOM 1478 C C . ARG A 1 192 ? 23.081 11.002 -14.907 1.00 56.50 192 ARG A C 1
ATOM 1480 O O . ARG A 1 192 ? 22.184 10.747 -15.707 1.00 56.50 192 ARG A O 1
ATOM 1487 N N . ARG A 1 193 ? 22.819 11.358 -13.644 1.00 64.56 193 ARG A N 1
ATOM 1488 C CA . ARG A 1 193 ? 21.442 11.605 -13.182 1.00 64.56 193 ARG A CA 1
ATOM 1489 C C . ARG A 1 193 ? 20.884 12.857 -13.876 1.00 64.56 193 ARG A C 1
ATOM 1491 O O . ARG A 1 193 ? 21.607 13.853 -13.963 1.00 64.56 193 ARG A O 1
ATOM 1498 N N . PRO A 1 194 ? 19.627 12.844 -14.358 1.00 68.75 194 PRO A N 1
ATOM 1499 C CA . PRO A 1 194 ? 18.997 14.051 -14.876 1.00 68.75 194 PRO A CA 1
ATOM 1500 C C . PRO A 1 194 ? 18.911 15.104 -13.765 1.00 68.75 194 PRO A C 1
ATOM 1502 O O . PRO A 1 194 ? 18.820 14.769 -12.581 1.00 68.75 194 PRO A O 1
ATOM 1505 N N . ARG A 1 195 ? 18.939 16.391 -14.132 1.00 75.94 195 ARG A N 1
ATOM 1506 C CA . ARG A 1 195 ? 18.705 17.470 -13.164 1.00 75.94 195 ARG A CA 1
ATOM 1507 C C . ARG A 1 195 ? 17.285 17.331 -12.615 1.00 75.94 195 ARG A C 1
ATOM 1509 O O . ARG A 1 195 ? 16.317 17.436 -13.362 1.00 75.94 195 ARG A O 1
ATOM 1516 N N . LEU A 1 196 ? 17.180 17.076 -11.316 1.00 82.94 196 LEU A N 1
ATOM 1517 C CA . LEU A 1 196 ? 15.908 16.887 -10.631 1.00 82.94 196 LEU A CA 1
ATOM 1518 C C . LEU A 1 196 ? 15.245 18.249 -10.409 1.00 82.94 196 LEU A C 1
ATOM 1520 O O . LEU A 1 196 ? 15.839 19.146 -9.814 1.00 82.94 196 LEU A O 1
ATOM 1524 N N . GLY A 1 197 ? 14.022 18.413 -10.912 1.00 83.88 197 GLY A N 1
ATOM 1525 C CA . GLY A 1 197 ? 13.242 19.635 -10.718 1.00 83.88 197 GLY A CA 1
ATOM 1526 C C . GLY A 1 197 ? 12.540 19.687 -9.351 1.00 83.88 197 GLY A C 1
ATOM 1527 O O . GLY A 1 197 ? 12.392 18.655 -8.692 1.00 83.88 197 GLY A O 1
ATOM 1528 N N . PRO A 1 198 ? 12.013 20.856 -8.935 1.00 86.94 198 PRO A N 1
ATOM 1529 C CA . PRO A 1 198 ? 11.299 21.012 -7.662 1.00 86.94 198 PRO A CA 1
ATOM 1530 C C . PRO A 1 198 ? 10.113 20.052 -7.485 1.00 86.94 198 PRO A C 1
ATOM 1532 O O . PRO A 1 198 ? 9.859 19.581 -6.380 1.00 86.94 198 PRO A O 1
ATOM 1535 N N . ALA A 1 199 ? 9.423 19.701 -8.576 1.00 86.31 199 ALA A N 1
ATOM 1536 C CA . ALA A 1 199 ? 8.304 18.756 -8.556 1.00 86.31 199 ALA A CA 1
ATOM 1537 C C . ALA A 1 199 ? 8.712 17.351 -8.073 1.00 86.31 199 ALA A C 1
ATOM 1539 O O . ALA A 1 199 ? 7.931 16.687 -7.392 1.00 86.31 199 ALA A O 1
ATOM 1540 N N . PHE A 1 200 ? 9.942 16.915 -8.378 1.00 88.44 200 PHE A N 1
ATOM 1541 C CA . PHE A 1 200 ? 10.477 15.656 -7.862 1.00 88.44 200 PHE A CA 1
ATOM 1542 C C . PHE A 1 200 ? 10.648 15.708 -6.351 1.00 88.44 200 PHE A C 1
ATOM 1544 O O . PHE A 1 200 ? 10.095 14.865 -5.644 1.00 88.44 200 PHE A O 1
ATOM 1551 N N . TYR A 1 201 ? 11.356 16.726 -5.862 1.00 88.31 201 TYR A N 1
ATOM 1552 C CA . TYR A 1 201 ? 11.612 16.872 -4.435 1.00 88.31 201 TYR A CA 1
ATOM 1553 C C . TYR A 1 201 ? 10.311 17.029 -3.654 1.00 88.31 201 TYR A C 1
ATOM 1555 O O . TYR A 1 201 ? 10.166 16.397 -2.615 1.00 88.31 201 TYR A O 1
ATOM 1563 N N . ALA A 1 202 ? 9.342 17.789 -4.172 1.00 88.00 202 ALA A N 1
ATOM 1564 C CA . ALA A 1 202 ? 8.031 17.929 -3.550 1.00 88.00 202 ALA A CA 1
ATOM 1565 C C . ALA A 1 202 ? 7.316 16.575 -3.430 1.00 88.00 202 ALA A C 1
ATOM 1567 O O . ALA A 1 202 ? 6.927 16.192 -2.329 1.00 88.00 202 ALA A O 1
ATOM 1568 N N . ARG A 1 203 ? 7.197 15.810 -4.526 1.00 87.75 203 ARG A N 1
ATOM 1569 C CA . ARG A 1 203 ? 6.534 14.495 -4.515 1.00 87.75 203 ARG A CA 1
ATOM 1570 C C . ARG A 1 203 ? 7.224 13.505 -3.577 1.00 87.75 203 ARG A C 1
ATOM 1572 O O . ARG A 1 203 ? 6.557 12.885 -2.751 1.00 87.75 203 ARG A O 1
ATOM 1579 N N . TRP A 1 204 ? 8.544 13.367 -3.688 1.00 90.81 204 TRP A N 1
ATOM 1580 C CA . TRP A 1 204 ? 9.319 12.437 -2.866 1.00 90.81 204 TRP A CA 1
ATOM 1581 C C . TRP A 1 204 ? 9.280 12.815 -1.379 1.00 90.81 204 TRP A C 1
ATOM 1583 O O . TRP A 1 204 ? 9.030 11.961 -0.529 1.00 90.81 204 TRP A O 1
ATOM 1593 N N . THR A 1 205 ? 9.437 14.107 -1.070 1.00 88.75 205 THR A N 1
ATOM 1594 C CA . THR A 1 205 ? 9.388 14.608 0.311 1.00 88.75 205 THR A CA 1
ATOM 1595 C C . THR A 1 205 ? 8.006 14.414 0.910 1.00 88.75 205 THR A C 1
ATOM 1597 O O . THR A 1 205 ? 7.914 13.906 2.018 1.00 88.75 205 THR A O 1
ATOM 1600 N N . ILE A 1 206 ? 6.927 14.753 0.196 1.00 86.56 206 ILE A N 1
ATOM 1601 C CA . ILE A 1 206 ? 5.555 14.544 0.686 1.00 86.56 206 ILE A CA 1
ATOM 1602 C C . ILE A 1 206 ? 5.319 13.061 0.990 1.00 86.56 206 ILE A C 1
ATOM 1604 O O . ILE A 1 206 ? 4.818 12.733 2.064 1.00 86.56 206 ILE A O 1
ATOM 1608 N N . LEU A 1 207 ? 5.716 12.163 0.082 1.00 90.75 207 LEU A N 1
ATOM 1609 C CA . LEU A 1 207 ? 5.530 10.723 0.253 1.00 90.75 207 LEU A CA 1
ATOM 1610 C C . LEU A 1 207 ? 6.264 10.194 1.492 1.00 90.75 207 LEU A C 1
ATOM 1612 O O . LEU A 1 207 ? 5.638 9.533 2.325 1.00 90.75 207 LEU A O 1
ATOM 1616 N N . LEU A 1 208 ? 7.565 10.477 1.627 1.00 91.75 208 LEU A N 1
ATOM 1617 C CA . LEU A 1 208 ? 8.365 9.938 2.730 1.00 91.75 208 LEU A CA 1
ATOM 1618 C C . LEU A 1 208 ? 8.132 10.655 4.049 1.00 91.75 208 LEU A C 1
ATOM 1620 O O . LEU A 1 208 ? 7.986 9.987 5.068 1.00 91.75 208 LEU A O 1
ATOM 1624 N N . LEU A 1 209 ? 8.072 11.986 4.051 1.00 90.44 209 LEU A N 1
ATOM 1625 C CA . LEU A 1 209 ? 7.885 12.753 5.277 1.00 90.44 209 LEU A CA 1
ATOM 1626 C C . LEU A 1 209 ? 6.548 12.399 5.926 1.00 90.44 209 LEU A C 1
ATOM 1628 O O . LEU A 1 209 ? 6.523 12.085 7.111 1.00 90.44 209 LEU A O 1
ATOM 1632 N N . LEU A 1 210 ? 5.449 12.379 5.162 1.00 89.62 210 LEU A N 1
ATOM 1633 C CA . LEU A 1 210 ? 4.143 12.008 5.715 1.00 89.62 210 LEU A CA 1
ATOM 1634 C C . LEU A 1 210 ? 4.100 10.544 6.155 1.00 89.62 210 LEU A C 1
ATOM 1636 O O . LEU A 1 210 ? 3.490 10.250 7.182 1.00 89.62 210 LEU A O 1
ATOM 1640 N N . SER A 1 211 ? 4.784 9.644 5.440 1.00 91.69 211 SER A N 1
ATOM 1641 C CA . SER A 1 211 ? 4.894 8.247 5.864 1.00 91.69 211 SER A CA 1
ATOM 1642 C C . SER A 1 211 ? 5.623 8.112 7.197 1.00 91.69 211 SER A C 1
ATOM 1644 O O . SER A 1 211 ? 5.103 7.499 8.130 1.00 91.69 211 SER A O 1
ATOM 1646 N N . ILE A 1 212 ? 6.811 8.714 7.310 1.00 92.12 212 ILE A N 1
ATOM 1647 C CA . ILE A 1 212 ? 7.651 8.658 8.509 1.00 92.12 212 ILE A CA 1
ATOM 1648 C C . ILE A 1 212 ? 6.910 9.300 9.678 1.00 92.12 212 ILE A C 1
ATOM 1650 O O . ILE A 1 212 ? 6.766 8.672 10.722 1.00 92.12 212 ILE A O 1
ATOM 1654 N N . LEU A 1 213 ? 6.370 10.510 9.495 1.00 89.19 213 LEU A N 1
ATOM 1655 C CA . LEU A 1 213 ? 5.593 11.194 10.528 1.00 89.19 213 LEU A CA 1
ATOM 1656 C C . LEU A 1 213 ? 4.371 10.372 10.950 1.00 89.19 213 LEU A C 1
ATOM 1658 O O . LEU A 1 213 ? 4.102 10.262 12.145 1.00 89.19 213 LEU A O 1
ATOM 1662 N N . GLY A 1 214 ? 3.667 9.753 10.000 1.00 88.94 214 GLY A N 1
ATOM 1663 C CA . GLY A 1 214 ? 2.550 8.854 10.269 1.00 88.94 214 GLY A CA 1
ATOM 1664 C C . GLY A 1 214 ? 2.956 7.694 11.178 1.00 88.94 214 GLY A C 1
ATOM 1665 O O . GLY A 1 214 ? 2.413 7.564 12.276 1.00 88.94 214 GLY A O 1
ATOM 1666 N N . HIS A 1 215 ? 3.955 6.911 10.770 1.00 89.75 215 HIS A N 1
ATOM 1667 C CA . HIS A 1 215 ? 4.437 5.756 11.532 1.00 89.75 215 HIS A CA 1
ATOM 1668 C C . HIS A 1 215 ? 4.989 6.168 12.903 1.00 89.75 215 HIS A C 1
ATOM 1670 O O . HIS A 1 215 ? 4.566 5.629 13.927 1.00 89.75 215 HIS A O 1
ATOM 1676 N N . CYS A 1 216 ? 5.861 7.181 12.951 1.00 87.38 216 CYS A N 1
ATOM 1677 C CA . CYS A 1 216 ? 6.410 7.707 14.200 1.00 87.38 216 CYS A CA 1
ATOM 1678 C C . CYS A 1 216 ? 5.305 8.184 15.147 1.00 87.38 216 CYS A C 1
ATOM 1680 O O . CYS A 1 216 ? 5.373 7.912 16.341 1.00 87.38 216 CYS A O 1
ATOM 1682 N N . SER A 1 217 ? 4.270 8.858 14.642 1.00 85.25 217 SER A N 1
ATOM 1683 C CA . SER A 1 217 ? 3.188 9.363 15.490 1.00 85.25 217 SER A CA 1
ATOM 1684 C C . SER A 1 217 ? 2.358 8.250 16.141 1.00 85.25 217 SER A C 1
ATOM 1686 O O . SER A 1 217 ? 1.925 8.417 17.283 1.00 85.25 217 SER A O 1
ATOM 1688 N N . VAL A 1 218 ? 2.157 7.117 15.455 1.00 85.88 218 VAL A N 1
ATOM 1689 C CA . VAL A 1 218 ? 1.456 5.951 16.016 1.00 85.88 218 VAL A CA 1
ATOM 1690 C C . VAL A 1 218 ? 2.366 5.205 16.989 1.00 85.88 218 VAL A C 1
ATOM 1692 O O . VAL A 1 218 ? 1.948 4.911 18.108 1.00 85.88 218 VAL A O 1
ATOM 1695 N N . PHE A 1 219 ? 3.635 4.979 16.630 1.00 83.38 219 PHE A N 1
ATOM 1696 C CA . PHE A 1 219 ? 4.595 4.335 17.530 1.00 83.38 219 PHE A CA 1
ATOM 1697 C C . PHE A 1 219 ? 4.791 5.127 18.820 1.00 83.38 219 PHE A C 1
ATOM 1699 O O . PHE A 1 219 ? 4.714 4.554 19.904 1.00 83.38 219 PHE A O 1
ATOM 1706 N N . MET A 1 220 ? 4.954 6.447 18.734 1.00 78.75 220 MET A N 1
ATOM 1707 C CA . MET A 1 220 ? 5.070 7.294 19.921 1.00 78.75 220 MET A CA 1
ATOM 1708 C C . MET A 1 220 ? 3.852 7.136 20.836 1.00 78.75 220 MET A C 1
ATOM 1710 O O . MET A 1 220 ? 4.025 6.990 22.038 1.00 78.75 220 MET A O 1
ATOM 1714 N N . GLN A 1 221 ? 2.630 7.062 20.303 1.00 74.12 221 GLN A N 1
ATOM 1715 C CA . GLN A 1 221 ? 1.436 6.840 21.134 1.00 74.12 221 GLN A CA 1
ATOM 1716 C C . GLN A 1 221 ? 1.298 5.412 21.674 1.00 74.12 221 GLN A C 1
ATOM 1718 O O . GLN A 1 221 ? 0.707 5.213 22.732 1.00 74.12 221 GLN A O 1
ATOM 1723 N N . MET A 1 222 ? 1.860 4.422 20.985 1.00 75.12 222 MET A N 1
ATOM 1724 C CA . MET A 1 222 ? 1.897 3.031 21.436 1.00 75.12 222 MET A CA 1
ATOM 1725 C C . MET A 1 222 ? 2.924 2.793 22.561 1.00 75.12 222 MET A C 1
ATOM 1727 O O . MET A 1 222 ? 2.723 1.922 23.421 1.00 75.12 222 MET A O 1
ATOM 1731 N N . TYR A 1 223 ? 4.028 3.547 22.566 1.00 72.75 223 TYR A N 1
ATOM 1732 C CA . TYR A 1 223 ? 5.119 3.384 23.533 1.00 72.75 223 TYR A CA 1
ATOM 1733 C C . TYR A 1 223 ? 5.119 4.414 24.666 1.00 72.75 223 TYR A C 1
ATOM 1735 O O . TYR A 1 223 ? 5.619 4.085 25.740 1.00 72.75 223 TYR A O 1
ATOM 1743 N N . ILE A 1 224 ? 4.536 5.601 24.482 1.00 72.44 224 ILE A N 1
ATOM 1744 C CA . ILE A 1 224 ? 4.375 6.589 25.557 1.00 72.44 224 ILE A CA 1
ATOM 1745 C C . ILE A 1 224 ? 3.127 6.224 26.372 1.00 72.44 224 ILE A C 1
ATOM 1747 O O . ILE A 1 224 ? 2.016 6.246 25.833 1.00 72.44 224 ILE A O 1
ATOM 1751 N N . PRO A 1 225 ? 3.271 5.873 27.659 1.00 65.81 225 PRO A N 1
ATOM 1752 C CA . PRO A 1 225 ? 2.136 5.463 28.466 1.00 65.81 225 PRO A CA 1
ATOM 1753 C C . PRO A 1 225 ? 1.241 6.676 28.801 1.00 65.81 225 PRO A C 1
ATOM 1755 O O . PRO A 1 225 ? 1.691 7.819 28.923 1.00 65.81 225 PRO A O 1
ATOM 1758 N N . ARG A 1 226 ? -0.081 6.441 28.832 1.00 64.44 226 ARG A N 1
ATOM 1759 C CA . ARG A 1 226 ? -1.112 7.500 28.914 1.00 64.44 226 ARG A CA 1
ATOM 1760 C C . ARG A 1 226 ? -1.097 8.261 30.248 1.00 64.44 226 ARG A C 1
ATOM 1762 O O . ARG A 1 226 ? -1.568 9.396 30.302 1.00 64.44 226 ARG A O 1
ATOM 1769 N N . ASP A 1 227 ? -0.539 7.653 31.284 1.00 65.00 227 ASP A N 1
ATOM 1770 C CA . ASP A 1 227 ? -0.320 8.202 32.625 1.00 65.00 227 ASP A CA 1
ATOM 1771 C C . ASP A 1 227 ? 0.649 9.399 32.623 1.00 65.00 227 ASP A C 1
ATOM 1773 O O . ASP A 1 227 ? 0.376 10.411 33.273 1.00 65.00 227 ASP A O 1
ATOM 1777 N N . VAL A 1 228 ? 1.710 9.358 31.806 1.00 66.00 228 VAL A N 1
ATOM 1778 C CA . VAL A 1 228 ? 2.685 10.458 31.662 1.00 66.00 228 VAL A CA 1
ATOM 1779 C C . VAL A 1 228 ? 2.018 11.738 31.145 1.00 66.00 228 VAL A C 1
ATOM 1781 O O . VAL A 1 228 ? 2.364 12.844 31.566 1.00 66.00 228 VAL A O 1
ATOM 1784 N N . CYS A 1 229 ? 1.027 11.616 30.256 1.00 59.38 229 CYS A N 1
ATOM 1785 C CA . CYS A 1 229 ? 0.283 12.767 29.741 1.00 59.38 229 CYS A CA 1
ATOM 1786 C C . CYS A 1 229 ? -0.769 13.292 30.731 1.00 59.38 229 CYS A C 1
ATOM 1788 O O . CYS A 1 229 ? -1.122 14.469 30.665 1.00 59.38 229 CYS A O 1
ATOM 1790 N N . GLN A 1 230 ? -1.267 12.456 31.643 1.00 63.25 230 GLN A N 1
ATOM 1791 C CA . GLN A 1 230 ? -2.366 12.806 32.549 1.00 63.25 230 GLN A CA 1
ATOM 1792 C C . GLN A 1 230 ? -1.938 13.785 33.656 1.00 63.25 230 GLN A C 1
ATOM 1794 O O . GLN A 1 230 ? -2.744 14.607 34.084 1.00 63.25 230 GLN A O 1
ATOM 1799 N N . GLY A 1 231 ? -0.661 13.773 34.052 1.00 68.50 231 GLY A N 1
ATOM 1800 C CA . GLY A 1 231 ? -0.110 14.669 35.079 1.00 68.50 231 GLY A CA 1
ATOM 1801 C C . GLY A 1 231 ? 0.199 16.104 34.623 1.00 68.50 231 GLY A C 1
ATOM 1802 O O . GLY A 1 231 ? 0.616 16.919 35.443 1.00 68.50 231 GLY A O 1
ATOM 1803 N N . ARG A 1 232 ? 0.040 16.443 33.331 1.00 79.06 232 ARG A N 1
ATOM 1804 C CA . ARG A 1 232 ? 0.356 17.781 32.787 1.00 79.06 232 ARG A CA 1
ATOM 1805 C C . ARG A 1 232 ? -0.727 18.262 31.803 1.00 79.06 232 ARG A C 1
ATOM 1807 O O . ARG A 1 232 ? -0.686 17.891 30.628 1.00 79.06 232 ARG A O 1
ATOM 1814 N N . PRO A 1 233 ? -1.664 19.140 32.214 1.00 77.69 233 PRO A N 1
ATOM 1815 C CA . PRO A 1 233 ? -2.864 19.461 31.428 1.00 77.69 233 PRO A CA 1
ATOM 1816 C C . PRO A 1 233 ? -2.574 20.115 30.065 1.00 77.69 233 PRO A C 1
ATOM 1818 O O . PRO A 1 233 ? -3.297 19.870 29.098 1.00 77.69 233 PRO A O 1
ATOM 1821 N N . GLY A 1 234 ? -1.495 20.899 29.948 1.00 80.44 234 GLY A N 1
ATOM 1822 C CA . GLY A 1 234 ? -1.069 21.482 28.668 1.00 80.44 234 GLY A CA 1
ATOM 1823 C C . GLY A 1 234 ? -0.609 20.429 27.651 1.00 80.44 234 GLY A C 1
ATOM 1824 O O . GLY A 1 234 ? -1.031 20.452 26.496 1.00 80.44 234 GLY A O 1
ATOM 1825 N N . LEU A 1 235 ? 0.191 19.454 28.096 1.00 78.88 235 LEU A N 1
ATOM 1826 C CA . LEU A 1 235 ? 0.679 18.350 27.260 1.00 78.88 235 LEU A CA 1
ATOM 1827 C C . LEU A 1 235 ? -0.449 17.389 26.865 1.00 78.88 235 LEU A C 1
ATOM 1829 O O . LEU A 1 235 ? -0.494 16.938 25.720 1.00 78.88 235 LEU A O 1
ATOM 1833 N N . ALA A 1 236 ? -1.399 17.132 27.770 1.00 77.00 236 ALA A N 1
ATOM 1834 C CA . ALA A 1 236 ? -2.583 16.330 27.471 1.00 77.00 236 ALA A CA 1
ATOM 1835 C C . ALA A 1 236 ? -3.402 16.930 26.316 1.00 77.00 236 ALA A C 1
ATOM 1837 O O . ALA A 1 236 ? -3.746 16.222 25.369 1.00 77.00 236 ALA A O 1
ATOM 1838 N N . ARG A 1 237 ? -3.670 18.245 26.355 1.00 83.12 237 ARG A N 1
ATOM 1839 C CA . ARG A 1 237 ? -4.437 18.947 25.310 1.00 83.12 237 ARG A CA 1
ATOM 1840 C C . ARG A 1 237 ? -3.776 18.827 23.935 1.00 83.12 237 ARG A C 1
ATOM 1842 O O . ARG A 1 237 ? -4.459 18.526 22.959 1.00 83.12 237 ARG A O 1
ATOM 1849 N N . ILE A 1 238 ? -2.458 19.022 23.872 1.00 81.56 238 ILE A N 1
ATOM 1850 C CA . ILE A 1 238 ? -1.682 18.905 22.630 1.00 81.56 238 ILE A CA 1
ATOM 1851 C C . ILE A 1 238 ? -1.730 17.467 22.096 1.00 81.56 238 ILE A C 1
ATOM 1853 O O . ILE A 1 238 ? -1.969 17.266 20.909 1.00 81.56 238 ILE A O 1
ATOM 1857 N N . SER A 1 239 ? -1.566 16.464 22.963 1.00 80.62 239 SER A N 1
ATOM 1858 C CA . SER A 1 239 ? -1.620 15.047 22.575 1.00 80.62 239 SER A CA 1
ATOM 1859 C C . SER A 1 239 ? -2.974 14.652 21.966 1.00 80.62 239 SER A C 1
ATOM 1861 O O . SER A 1 239 ? -3.016 14.009 20.912 1.00 80.62 239 SER A O 1
ATOM 1863 N N . TYR A 1 240 ? -4.086 15.093 22.569 1.00 81.31 240 TYR A N 1
ATOM 1864 C CA . TYR A 1 240 ? -5.426 14.861 22.019 1.00 81.31 240 TYR A CA 1
ATOM 1865 C C . TYR A 1 240 ? -5.626 15.547 20.667 1.00 81.31 240 TYR A C 1
ATOM 1867 O O . TYR A 1 240 ? -6.089 14.905 19.727 1.00 81.31 240 TYR A O 1
ATOM 1875 N N . TRP A 1 241 ? -5.219 16.814 20.546 1.00 82.75 241 TRP A N 1
ATOM 1876 C CA . TRP A 1 241 ? -5.301 17.542 19.281 1.00 82.75 241 TRP A CA 1
ATOM 1877 C C . TRP A 1 241 ? -4.481 16.864 18.176 1.00 82.75 241 TRP A C 1
ATOM 1879 O O . TRP A 1 241 ? -4.975 16.693 17.066 1.00 82.75 241 TRP A O 1
ATOM 1889 N N . LEU A 1 242 ? -3.261 16.407 18.482 1.00 82.19 242 LEU A N 1
ATOM 1890 C CA . LEU A 1 242 ? -2.416 15.676 17.533 1.00 82.19 242 LEU A CA 1
ATOM 1891 C C . LEU A 1 242 ? -3.055 14.356 17.092 1.00 82.19 242 LEU A C 1
ATOM 1893 O O . LEU A 1 242 ? -3.002 14.017 15.910 1.00 82.19 242 LEU A O 1
ATOM 1897 N N . ARG A 1 243 ? -3.671 13.616 18.021 1.00 83.12 243 ARG A N 1
ATOM 1898 C CA . ARG A 1 243 ? -4.391 12.374 17.707 1.00 83.12 243 ARG A CA 1
ATOM 1899 C C . ARG A 1 243 ? -5.563 12.637 16.762 1.00 83.12 243 ARG A C 1
ATOM 1901 O O . ARG A 1 243 ? -5.697 11.933 15.763 1.00 83.12 243 ARG A O 1
ATOM 1908 N N . ASP A 1 244 ? -6.375 13.647 17.057 1.00 84.62 244 ASP A N 1
ATOM 1909 C CA . ASP A 1 244 ? -7.547 13.978 16.249 1.00 84.62 244 ASP A CA 1
ATOM 1910 C C . ASP A 1 244 ? -7.117 14.521 14.873 1.00 84.62 244 ASP A C 1
ATOM 1912 O O . ASP A 1 244 ? -7.577 14.029 13.846 1.00 84.62 244 ASP A O 1
ATOM 1916 N N . CYS A 1 245 ? -6.149 15.441 14.820 1.00 86.81 245 CYS A N 1
ATOM 1917 C CA . CYS A 1 245 ? -5.590 15.961 13.567 1.00 86.81 245 CYS A CA 1
ATOM 1918 C C . CYS A 1 245 ? -5.013 14.842 12.682 1.00 86.81 245 CYS A C 1
ATOM 1920 O O . CYS A 1 245 ? -5.241 14.807 11.469 1.00 86.81 245 CYS A O 1
ATOM 1922 N N . ARG A 1 246 ? -4.322 13.866 13.285 1.00 87.69 246 ARG A N 1
ATOM 1923 C CA . ARG A 1 246 ? -3.841 12.682 12.569 1.00 87.69 246 ARG A CA 1
ATOM 1924 C C . ARG A 1 246 ? -4.996 11.870 11.988 1.00 87.69 246 ARG A C 1
ATOM 1926 O O . ARG A 1 246 ? -4.975 11.567 10.797 1.00 87.69 246 ARG A O 1
ATOM 1933 N N . LEU A 1 247 ? -5.980 11.523 12.816 1.00 87.00 247 LEU A N 1
ATOM 1934 C CA . LEU A 1 247 ? -7.093 10.653 12.436 1.00 87.00 247 LEU A CA 1
ATOM 1935 C C . LEU A 1 247 ? -7.987 11.274 11.355 1.00 87.00 247 LEU A C 1
ATOM 1937 O O . LEU A 1 247 ? -8.448 10.569 10.462 1.00 87.00 247 LEU A O 1
ATOM 1941 N N . PHE A 1 248 ? -8.234 12.580 11.437 1.00 87.19 248 PHE A N 1
ATOM 1942 C CA . PHE A 1 248 ? -9.212 13.259 10.586 1.00 87.19 248 PHE A CA 1
ATOM 1943 C C . PHE A 1 248 ? -8.633 13.973 9.381 1.00 87.19 248 PHE A C 1
ATOM 1945 O O . PHE A 1 248 ? -9.350 14.167 8.402 1.00 87.19 248 PHE A O 1
ATOM 1952 N N . THR A 1 249 ? -7.362 14.358 9.440 1.00 87.19 249 THR A N 1
ATOM 1953 C CA . THR A 1 249 ? -6.769 15.211 8.410 1.00 87.19 249 THR A CA 1
ATOM 1954 C C . THR A 1 249 ? -5.581 14.523 7.764 1.00 87.19 249 THR A C 1
ATOM 1956 O O . THR A 1 249 ? -5.626 14.210 6.576 1.00 87.19 249 THR A O 1
ATOM 1959 N N . LEU A 1 250 ? -4.528 14.240 8.536 1.00 87.69 250 LEU A N 1
ATOM 1960 C CA . LEU A 1 250 ? -3.246 13.804 7.972 1.00 87.69 250 LEU A CA 1
ATOM 1961 C C . LEU A 1 250 ? -3.359 12.435 7.283 1.00 87.69 250 LEU A C 1
ATOM 1963 O O . LEU A 1 250 ? -2.875 12.260 6.166 1.00 87.69 250 LEU A O 1
ATOM 1967 N N . MET A 1 251 ? -4.034 11.475 7.919 1.00 88.12 251 MET A N 1
ATOM 1968 C CA . MET A 1 251 ? -4.126 10.100 7.415 1.00 88.12 251 MET A CA 1
ATOM 1969 C C . MET A 1 251 ? -5.114 9.947 6.255 1.00 88.12 251 MET A C 1
ATOM 1971 O O . MET A 1 251 ? -4.735 9.321 5.261 1.00 88.12 251 MET A O 1
ATOM 1975 N N . PRO A 1 252 ? -6.322 10.547 6.291 1.00 90.56 252 PRO A N 1
ATOM 1976 C CA . PRO A 1 252 ? -7.191 10.573 5.120 1.00 90.56 252 PRO A CA 1
ATOM 1977 C C . PRO A 1 252 ? -6.528 11.265 3.929 1.00 90.56 252 PRO A C 1
ATOM 1979 O O . PRO A 1 252 ? -6.557 10.719 2.831 1.00 90.56 252 PRO A O 1
ATOM 1982 N N . ALA A 1 253 ? -5.853 12.403 4.136 1.00 90.81 253 ALA A N 1
ATOM 1983 C CA . ALA A 1 253 ? -5.150 13.097 3.058 1.00 90.81 253 ALA A CA 1
ATOM 1984 C C . ALA A 1 253 ? -4.045 12.228 2.434 1.00 90.81 253 ALA A C 1
ATOM 1986 O O . ALA A 1 253 ? -3.978 12.111 1.211 1.00 90.81 253 ALA A O 1
ATOM 1987 N N . TYR A 1 254 ? -3.222 11.569 3.258 1.00 91.56 254 TYR A N 1
ATOM 1988 C CA . TYR A 1 254 ? -2.171 10.665 2.783 1.00 91.56 254 TYR A CA 1
ATOM 1989 C C . TYR A 1 254 ? -2.736 9.453 2.031 1.00 91.56 254 TYR A C 1
ATOM 1991 O O . TYR A 1 254 ? -2.236 9.088 0.969 1.00 91.56 254 TYR A O 1
ATOM 1999 N N . THR A 1 255 ? -3.821 8.870 2.544 1.00 93.62 255 THR A N 1
ATOM 2000 C CA . THR A 1 255 ? -4.505 7.722 1.934 1.00 93.62 255 THR A CA 1
ATOM 2001 C C . THR A 1 255 ? -5.131 8.092 0.592 1.00 93.62 255 THR A C 1
ATOM 2003 O O . THR A 1 255 ? -4.934 7.387 -0.395 1.00 93.62 255 THR A O 1
ATOM 2006 N N . ILE A 1 256 ? -5.844 9.221 0.527 1.00 93.75 256 ILE A N 1
ATOM 2007 C CA . ILE A 1 256 ? -6.444 9.736 -0.710 1.00 93.75 256 ILE A CA 1
ATOM 2008 C C . ILE A 1 256 ? -5.349 10.026 -1.733 1.00 93.75 256 ILE A C 1
ATOM 2010 O O . ILE A 1 256 ? -5.467 9.618 -2.886 1.00 93.75 256 ILE A O 1
ATOM 2014 N N . TYR A 1 257 ? -4.266 10.684 -1.313 1.00 92.00 257 TYR A N 1
ATOM 2015 C CA . TYR A 1 257 ? -3.121 10.934 -2.180 1.00 92.00 257 TYR A CA 1
ATOM 2016 C C . TYR A 1 257 ? -2.537 9.625 -2.731 1.00 92.00 257 TYR A C 1
ATOM 2018 O O . TYR A 1 257 ? -2.331 9.520 -3.940 1.00 92.00 257 TYR A O 1
ATOM 2026 N N . GLY A 1 258 ? -2.353 8.614 -1.876 1.00 92.00 258 GLY A N 1
ATOM 2027 C CA . GLY A 1 258 ? -1.871 7.290 -2.268 1.00 92.00 258 GLY A CA 1
ATOM 2028 C C . GLY A 1 258 ? -2.763 6.588 -3.286 1.00 92.00 258 GLY A C 1
ATOM 2029 O O . GLY A 1 258 ? -2.282 6.185 -4.343 1.00 92.00 258 GLY A O 1
ATOM 2030 N N . LEU A 1 259 ? -4.067 6.506 -3.021 1.00 95.38 259 LEU A N 1
ATOM 2031 C CA . LEU A 1 259 ? -5.027 5.861 -3.921 1.00 95.38 259 LEU A CA 1
ATOM 2032 C C . LEU A 1 259 ? -5.153 6.594 -5.260 1.00 95.38 259 LEU A C 1
ATOM 2034 O O . LEU A 1 259 ? -5.174 5.961 -6.315 1.00 95.38 259 LEU A O 1
ATOM 2038 N N . VAL A 1 260 ? -5.208 7.927 -5.239 1.00 94.94 260 VAL A N 1
ATOM 2039 C CA . VAL A 1 260 ? -5.345 8.735 -6.457 1.00 94.94 260 VAL A CA 1
ATOM 2040 C C . VAL A 1 260 ? -4.068 8.687 -7.294 1.00 94.94 260 VAL A C 1
ATOM 2042 O O . VAL A 1 260 ? -4.147 8.536 -8.515 1.00 94.94 260 VAL A O 1
ATOM 2045 N N . ASN A 1 261 ? -2.894 8.827 -6.674 1.00 90.06 261 ASN A N 1
ATOM 2046 C CA . ASN A 1 261 ? -1.626 8.775 -7.396 1.00 90.06 261 ASN A CA 1
ATOM 2047 C C . ASN A 1 261 ? -1.352 7.366 -7.928 1.00 90.06 261 ASN A C 1
ATOM 2049 O O . ASN A 1 261 ? -1.189 7.203 -9.138 1.00 90.06 261 ASN A O 1
ATOM 2053 N N . GLY A 1 262 ? -1.400 6.360 -7.050 1.00 91.81 262 GLY A N 1
ATOM 2054 C CA . GLY A 1 262 ? -1.199 4.961 -7.418 1.00 91.81 262 GLY A CA 1
ATOM 2055 C C . GLY A 1 262 ? -2.182 4.528 -8.501 1.00 91.81 262 GLY A C 1
ATOM 2056 O O . GLY A 1 262 ? -1.768 4.020 -9.537 1.00 91.81 262 GLY A O 1
ATOM 2057 N N . GLY A 1 263 ? -3.470 4.849 -8.348 1.00 94.38 263 GLY A N 1
ATOM 2058 C CA . GLY A 1 263 ? -4.489 4.550 -9.356 1.00 94.38 263 GLY A CA 1
ATOM 2059 C C . GLY A 1 263 ? -4.199 5.196 -10.713 1.00 94.38 263 GLY A C 1
ATOM 2060 O O . GLY A 1 263 ? -4.292 4.532 -11.740 1.00 94.38 263 GLY A O 1
ATOM 2061 N N . ARG A 1 264 ? -3.777 6.469 -10.751 1.00 93.44 264 ARG A N 1
ATOM 2062 C CA . ARG A 1 264 ? -3.427 7.151 -12.013 1.00 93.44 264 ARG A CA 1
ATOM 2063 C C . ARG A 1 264 ? -2.221 6.537 -12.713 1.00 93.44 264 ARG A C 1
ATOM 2065 O O . ARG A 1 264 ? -2.210 6.500 -13.944 1.00 93.44 264 ARG A O 1
ATOM 2072 N N . VAL A 1 265 ? -1.205 6.124 -11.958 1.00 91.25 265 VAL A N 1
ATOM 2073 C CA . VAL A 1 265 ? -0.000 5.502 -12.518 1.00 91.25 265 VAL A CA 1
ATOM 2074 C C . VAL A 1 265 ? -0.308 4.090 -13.004 1.00 91.25 265 VAL A C 1
ATOM 2076 O O . VAL A 1 265 ? -0.030 3.778 -14.160 1.00 91.25 265 VAL A O 1
ATOM 2079 N N . LEU A 1 266 ? -0.943 3.276 -12.160 1.00 95.38 266 LEU A N 1
ATOM 2080 C CA . LEU A 1 266 ? -1.293 1.892 -12.473 1.00 95.38 266 LEU A CA 1
ATOM 2081 C C . LEU A 1 266 ? -2.290 1.809 -13.637 1.00 95.38 266 LEU A C 1
ATOM 2083 O O . LEU A 1 266 ? -2.158 0.948 -14.493 1.00 95.38 266 LEU A O 1
ATOM 2087 N N . TRP A 1 267 ? -3.221 2.760 -13.769 1.00 95.56 267 TRP A N 1
ATOM 2088 C CA . TRP A 1 267 ? -4.140 2.828 -14.917 1.00 95.56 267 TRP A CA 1
ATOM 2089 C C . TRP A 1 267 ? -3.443 3.043 -16.272 1.00 95.56 267 TRP A C 1
ATOM 2091 O O . TRP A 1 267 ? -4.056 2.878 -17.327 1.00 95.56 267 TRP A O 1
ATOM 2101 N N . ARG A 1 268 ? -2.171 3.458 -16.271 1.00 93.88 268 ARG A N 1
ATOM 2102 C CA . ARG A 1 268 ? -1.363 3.664 -17.482 1.00 93.88 268 ARG A CA 1
ATOM 2103 C C . ARG A 1 268 ? -0.387 2.516 -17.746 1.00 93.88 268 ARG A C 1
ATOM 2105 O O . ARG A 1 268 ? 0.520 2.698 -18.548 1.00 93.88 268 ARG A O 1
ATOM 2112 N N . THR A 1 269 ? -0.537 1.366 -17.096 1.00 96.00 269 THR A N 1
ATOM 2113 C CA . THR A 1 269 ? 0.243 0.163 -17.426 1.00 96.00 269 THR A CA 1
ATOM 2114 C C . THR A 1 269 ? -0.369 -0.578 -18.614 1.00 96.00 269 THR A C 1
ATOM 2116 O O . THR A 1 269 ? -1.534 -0.358 -18.965 1.00 96.00 269 THR A O 1
ATOM 2119 N N . GLN A 1 270 ? 0.402 -1.458 -19.259 1.00 96.69 270 GLN A N 1
ATOM 2120 C CA . GLN A 1 270 ? -0.117 -2.332 -20.318 1.00 96.69 270 GLN A CA 1
ATOM 2121 C C . GLN A 1 270 ? -1.137 -3.336 -19.761 1.00 96.69 270 GLN A C 1
ATOM 2123 O O . GLN A 1 270 ? -2.129 -3.625 -20.430 1.00 96.69 270 GLN A O 1
ATOM 2128 N N . ALA A 1 271 ? -0.948 -3.804 -18.525 1.00 95.94 271 ALA A N 1
ATOM 2129 C CA . ALA A 1 271 ? -1.887 -4.706 -17.863 1.00 95.94 271 ALA A CA 1
ATOM 2130 C C . ALA A 1 271 ? -3.319 -4.157 -17.751 1.00 95.94 271 ALA A C 1
ATOM 2132 O O . ALA A 1 271 ? -4.271 -4.909 -17.930 1.00 95.94 271 ALA A O 1
ATOM 2133 N N . LEU A 1 272 ? -3.491 -2.861 -17.457 1.00 96.12 272 LEU A N 1
ATOM 2134 C CA . LEU A 1 272 ? -4.825 -2.258 -17.305 1.00 96.12 272 LEU A CA 1
ATOM 2135 C C . LEU A 1 272 ? -5.295 -1.491 -18.542 1.00 96.12 272 LEU A C 1
ATOM 2137 O O . LEU A 1 272 ? -6.500 -1.368 -18.768 1.00 96.12 272 LEU A O 1
ATOM 2141 N N . ARG A 1 273 ? -4.370 -0.916 -19.318 1.00 94.44 273 ARG A N 1
ATOM 2142 C CA . ARG A 1 273 ? -4.720 -0.086 -20.472 1.00 94.44 273 ARG A CA 1
ATOM 2143 C C . ARG A 1 273 ? -3.612 -0.061 -21.527 1.00 94.44 273 ARG A C 1
ATOM 2145 O O . ARG A 1 273 ? -3.433 -1.017 -22.268 1.00 94.44 273 ARG A O 1
ATOM 2152 N N . LYS A 1 274 ? -2.922 1.075 -21.666 1.00 93.38 274 LYS A N 1
ATOM 2153 C CA . LYS A 1 274 ? -1.896 1.327 -22.676 1.00 93.38 274 LYS A CA 1
ATOM 2154 C C . LYS A 1 274 ? -0.710 1.988 -21.991 1.00 93.38 274 LYS A C 1
ATOM 2156 O O . LYS A 1 274 ? -0.852 3.099 -21.476 1.00 93.38 274 LYS A O 1
ATOM 2161 N N . ALA A 1 275 ? 0.427 1.299 -22.026 1.00 93.56 275 ALA A N 1
ATOM 2162 C CA . ALA A 1 275 ? 1.693 1.797 -21.516 1.00 93.56 275 ALA A CA 1
ATOM 2163 C C . ALA A 1 275 ? 2.167 3.044 -22.273 1.00 93.56 275 ALA A C 1
ATOM 2165 O O . ALA A 1 275 ? 1.878 3.237 -23.456 1.00 93.56 275 ALA A O 1
ATOM 2166 N N . ASP A 1 276 ? 2.933 3.887 -21.581 1.00 90.69 276 ASP A N 1
ATOM 2167 C CA . ASP A 1 276 ? 3.623 5.043 -22.159 1.00 90.69 276 ASP A CA 1
ATOM 2168 C C . ASP A 1 276 ? 4.964 4.681 -22.825 1.00 90.69 276 ASP A C 1
ATOM 2170 O O . ASP A 1 276 ? 5.688 5.565 -23.291 1.00 90.69 276 ASP A O 1
ATOM 2174 N N . VAL A 1 277 ? 5.263 3.382 -22.904 1.00 91.75 277 VAL A N 1
ATOM 2175 C CA . VAL A 1 277 ? 6.429 2.776 -23.551 1.00 91.75 277 VAL A CA 1
ATOM 2176 C C . VAL A 1 277 ? 5.992 1.656 -24.503 1.00 91.75 277 VAL A C 1
ATOM 2178 O O . VAL A 1 277 ? 4.967 1.018 -24.258 1.00 91.75 277 VAL A O 1
ATOM 2181 N N . PRO A 1 278 ? 6.730 1.404 -25.599 1.00 93.50 278 PRO A N 1
ATOM 2182 C CA . PRO A 1 278 ? 6.510 0.218 -26.420 1.00 93.50 278 PRO A CA 1
ATOM 2183 C C . PRO A 1 278 ? 6.918 -1.034 -25.634 1.00 93.50 278 PRO A C 1
ATOM 2185 O O . PRO A 1 278 ? 8.012 -1.074 -25.073 1.00 93.50 278 PRO A O 1
ATOM 2188 N N . ILE A 1 279 ? 6.046 -2.043 -25.599 1.00 94.94 279 ILE A N 1
ATOM 2189 C CA . ILE A 1 279 ? 6.261 -3.298 -24.867 1.00 94.94 279 ILE A CA 1
ATOM 2190 C C . ILE A 1 279 ? 6.167 -4.481 -25.831 1.00 94.94 279 ILE A C 1
ATOM 2192 O O . ILE A 1 279 ? 5.254 -4.531 -26.657 1.00 94.94 279 ILE A O 1
ATOM 2196 N N . THR A 1 280 ? 7.098 -5.426 -25.708 1.00 95.44 280 THR A N 1
ATOM 2197 C CA . THR A 1 280 ? 7.063 -6.728 -26.384 1.00 95.44 280 THR A CA 1
ATOM 2198 C C . THR A 1 280 ? 6.602 -7.792 -25.389 1.00 95.44 280 THR A C 1
ATOM 2200 O O . THR A 1 280 ? 7.183 -7.919 -24.313 1.00 95.44 280 THR A O 1
ATOM 2203 N N . GLY A 1 281 ? 5.580 -8.570 -25.751 1.00 94.81 281 GLY A N 1
ATOM 2204 C CA . GLY A 1 281 ? 4.924 -9.530 -24.855 1.00 94.81 281 GLY A CA 1
ATOM 2205 C C . GLY A 1 281 ? 3.657 -8.963 -24.203 1.00 94.81 281 GLY A C 1
ATOM 2206 O O . GLY A 1 281 ? 3.146 -7.925 -24.629 1.00 94.81 281 GLY A O 1
ATOM 2207 N N . SER A 1 282 ? 3.138 -9.653 -23.185 1.00 95.19 282 SER A N 1
ATOM 2208 C CA . SER A 1 282 ? 1.854 -9.338 -22.543 1.00 95.19 282 SER A CA 1
ATOM 2209 C C . SER A 1 282 ? 1.954 -9.361 -21.014 1.00 95.19 282 SER A C 1
ATOM 2211 O O . SER A 1 282 ? 2.366 -10.352 -20.420 1.00 95.19 282 SER A O 1
ATOM 2213 N N . GLU A 1 283 ? 1.530 -8.271 -20.374 1.00 96.38 283 GLU A N 1
ATOM 2214 C CA . GLU A 1 283 ? 1.268 -8.171 -18.928 1.00 96.38 283 GLU A CA 1
ATOM 2215 C C . GLU A 1 283 ? -0.189 -8.525 -18.568 1.00 96.38 283 GLU A C 1
ATOM 2217 O O . GLU A 1 283 ? -0.573 -8.488 -17.397 1.00 96.38 283 GLU A O 1
ATOM 2222 N N . GLN A 1 284 ? -1.021 -8.842 -19.565 1.00 95.75 284 GLN A N 1
ATOM 2223 C CA . GLN A 1 284 ? -2.414 -9.263 -19.366 1.00 95.75 284 GLN A CA 1
ATOM 2224 C C . GLN A 1 284 ? -2.548 -10.784 -19.232 1.00 95.75 284 GLN A C 1
ATOM 2226 O O . GLN A 1 284 ? -3.560 -11.274 -18.728 1.00 95.75 284 GLN A O 1
ATOM 2231 N N . ASP A 1 285 ? -1.529 -11.527 -19.663 1.00 94.19 285 ASP A N 1
ATOM 2232 C CA . ASP A 1 285 ? -1.521 -12.984 -19.613 1.00 94.19 285 ASP A CA 1
ATOM 2233 C C . ASP A 1 285 ? -1.364 -13.446 -18.167 1.00 94.19 285 ASP A C 1
ATOM 2235 O O . ASP A 1 285 ? -0.483 -12.976 -17.449 1.00 94.19 285 ASP A O 1
ATOM 2239 N N . TRP A 1 286 ? -2.206 -14.382 -17.731 1.00 94.88 286 TRP A N 1
ATOM 2240 C CA . TRP A 1 286 ? -2.204 -14.873 -16.356 1.00 94.88 286 TRP A CA 1
ATOM 2241 C C . TRP A 1 286 ? -1.137 -15.946 -16.142 1.00 94.88 286 TRP A C 1
ATOM 2243 O O . TRP A 1 286 ? -1.137 -16.984 -16.799 1.00 94.88 286 TRP A O 1
ATOM 2253 N N . GLY A 1 287 ? -0.263 -15.710 -15.164 1.00 93.75 287 GLY A N 1
ATOM 2254 C CA . GLY A 1 287 ? 0.737 -16.670 -14.693 1.00 93.75 287 GLY A CA 1
ATOM 2255 C C . GLY A 1 287 ? 0.541 -17.066 -13.229 1.00 93.75 287 GLY A C 1
ATOM 2256 O O . GLY A 1 287 ? -0.310 -16.520 -12.521 1.00 93.75 287 GLY A O 1
ATOM 2257 N N . PHE A 1 288 ? 1.378 -17.989 -12.746 1.00 94.56 288 PHE A N 1
ATOM 2258 C CA . PHE A 1 288 ? 1.338 -18.471 -11.360 1.00 94.56 288 PHE A CA 1
ATOM 2259 C C . PHE A 1 288 ? 1.420 -17.331 -10.333 1.00 94.56 288 PHE A C 1
ATOM 2261 O O . PHE A 1 288 ? 0.594 -17.278 -9.426 1.00 94.56 288 PHE A O 1
ATOM 2268 N N . GLY A 1 289 ? 2.360 -16.389 -10.495 1.00 90.38 289 GLY A N 1
ATOM 2269 C CA . GLY A 1 289 ? 2.547 -15.278 -9.552 1.00 90.38 289 GLY A CA 1
ATOM 2270 C C . GLY A 1 289 ? 1.311 -14.382 -9.415 1.00 90.38 289 GLY A C 1
ATOM 2271 O O . GLY A 1 289 ? 0.948 -13.977 -8.312 1.00 90.38 289 GLY A O 1
ATOM 2272 N N . GLN A 1 290 ? 0.601 -14.144 -10.518 1.00 94.81 290 GLN A N 1
ATOM 2273 C CA . GLN A 1 290 ? -0.624 -13.341 -10.540 1.00 94.81 290 GLN A CA 1
ATOM 2274 C C . GLN A 1 290 ? -1.802 -14.048 -9.867 1.00 94.81 290 GLN A C 1
ATOM 2276 O O . GLN A 1 290 ? -2.542 -13.423 -9.105 1.00 94.81 290 GLN A O 1
ATOM 2281 N N . ILE A 1 291 ? -1.958 -15.353 -10.108 1.00 95.88 291 ILE A N 1
ATOM 2282 C CA . ILE A 1 291 ? -2.975 -16.169 -9.431 1.00 95.88 291 ILE A CA 1
ATOM 2283 C C . ILE A 1 291 ? -2.670 -16.233 -7.933 1.00 95.88 291 ILE A C 1
ATOM 2285 O O . ILE A 1 291 ? -3.563 -16.017 -7.115 1.00 95.88 291 ILE A O 1
ATOM 2289 N N . LEU A 1 292 ? -1.407 -16.464 -7.564 1.00 94.69 292 LEU A N 1
ATOM 2290 C CA . LEU A 1 292 ? -0.971 -16.494 -6.172 1.00 94.69 292 LEU A CA 1
ATOM 2291 C C . LEU A 1 292 ? -1.276 -15.169 -5.460 1.00 94.69 292 LEU A C 1
ATOM 2293 O O . LEU A 1 292 ? -1.793 -15.193 -4.347 1.00 94.69 292 LEU A O 1
ATOM 2297 N N . ALA A 1 293 ? -1.031 -14.023 -6.099 1.00 94.50 293 ALA A N 1
ATOM 2298 C CA . ALA A 1 293 ? -1.339 -12.714 -5.522 1.00 94.50 293 ALA A CA 1
ATOM 2299 C C . ALA A 1 293 ? -2.845 -12.537 -5.233 1.00 94.50 293 ALA A C 1
ATOM 2301 O O . ALA A 1 293 ? -3.226 -12.055 -4.164 1.00 94.50 293 ALA A O 1
ATOM 2302 N N . MET A 1 294 ? -3.713 -12.998 -6.138 1.00 95.81 294 MET A N 1
ATOM 2303 C CA . MET A 1 294 ? -5.167 -12.984 -5.931 1.00 95.81 294 MET A CA 1
ATOM 2304 C C . MET A 1 294 ? -5.617 -13.970 -4.844 1.00 95.81 294 MET A C 1
ATOM 2306 O O . MET A 1 294 ? -6.493 -13.646 -4.040 1.00 95.81 294 MET A O 1
ATOM 2310 N N . LEU A 1 295 ? -5.006 -15.155 -4.776 1.00 95.62 295 LEU A N 1
ATOM 2311 C CA . LEU A 1 295 ? -5.286 -16.136 -3.725 1.00 95.62 295 LEU A CA 1
ATOM 2312 C C . LEU A 1 295 ? -4.853 -15.634 -2.348 1.00 95.62 295 LEU A C 1
ATOM 2314 O O . LEU A 1 295 ? -5.576 -15.850 -1.381 1.00 95.62 295 LEU A O 1
ATOM 2318 N N . LEU A 1 296 ? -3.724 -14.929 -2.250 1.00 94.81 296 LEU A N 1
ATOM 2319 C CA . LEU A 1 296 ? -3.280 -14.300 -1.006 1.00 94.81 296 LEU A CA 1
ATOM 2320 C C . LEU A 1 296 ? -4.263 -13.225 -0.532 1.00 94.81 296 LEU A C 1
ATOM 2322 O O . LEU A 1 296 ? -4.548 -13.166 0.661 1.00 94.81 296 LEU A O 1
ATOM 2326 N N . LEU A 1 297 ? -4.847 -12.439 -1.444 1.00 94.25 297 LEU A N 1
ATOM 2327 C CA . LEU A 1 297 ? -5.955 -11.540 -1.108 1.00 94.25 297 LEU A CA 1
ATOM 2328 C C . LEU A 1 297 ? -7.167 -12.332 -0.585 1.00 94.25 297 LEU A C 1
ATOM 2330 O O . LEU A 1 297 ? -7.701 -12.002 0.473 1.00 94.25 297 LEU A O 1
ATOM 2334 N N . GLY A 1 298 ? -7.571 -13.409 -1.264 1.00 93.12 298 GLY A N 1
ATOM 2335 C CA . GLY A 1 298 ? -8.677 -14.267 -0.817 1.00 93.12 298 GLY A CA 1
ATOM 2336 C C . GLY A 1 298 ? -8.435 -14.927 0.548 1.00 93.12 298 GLY A C 1
ATOM 2337 O O . GLY A 1 298 ? -9.344 -14.990 1.377 1.00 93.12 298 GLY A O 1
ATOM 2338 N N . LEU A 1 299 ? -7.196 -15.346 0.825 1.00 94.62 299 LEU A N 1
ATOM 2339 C CA . LEU A 1 299 ? -6.778 -15.985 2.077 1.00 94.62 299 LEU A CA 1
ATOM 2340 C C . LEU A 1 299 ? -7.064 -15.104 3.301 1.00 94.62 299 LEU A C 1
ATOM 2342 O O . LEU A 1 299 ? -7.368 -15.609 4.381 1.00 94.62 299 LEU A O 1
ATOM 2346 N N . THR A 1 300 ? -7.027 -13.781 3.131 1.00 93.94 300 THR A N 1
ATOM 2347 C CA . THR A 1 300 ? -7.248 -12.807 4.214 1.00 93.94 300 THR A CA 1
ATOM 2348 C C . THR A 1 300 ? -8.683 -12.807 4.747 1.00 93.94 300 THR A C 1
ATOM 2350 O O . THR A 1 300 ? -8.940 -12.272 5.827 1.00 93.94 300 THR A O 1
ATOM 2353 N N . LEU A 1 301 ? -9.618 -13.439 4.029 1.00 92.12 301 LEU A N 1
ATOM 2354 C CA . LEU A 1 301 ? -11.005 -13.593 4.459 1.00 92.12 301 LEU A CA 1
ATOM 2355 C C . LEU A 1 301 ? -11.181 -14.738 5.469 1.00 92.12 301 LEU A C 1
ATOM 2357 O O . LEU A 1 301 ? -12.118 -14.692 6.270 1.00 92.12 301 LEU A O 1
ATOM 2361 N N . LEU A 1 302 ? -10.278 -15.730 5.488 1.00 92.88 302 LEU A N 1
ATOM 2362 C CA . LEU A 1 302 ? -10.389 -16.894 6.377 1.00 92.88 302 LEU A CA 1
ATOM 2363 C C . LEU A 1 302 ? -10.386 -16.522 7.871 1.00 92.88 302 LEU A C 1
ATOM 2365 O O . LEU A 1 302 ? -11.274 -16.991 8.580 1.00 92.88 302 LEU A O 1
ATOM 2369 N N . PRO A 1 303 ? -9.510 -15.626 8.374 1.00 90.75 303 PRO A N 1
ATOM 2370 C CA . PRO A 1 303 ? -9.567 -15.199 9.774 1.00 90.75 303 PRO A CA 1
ATOM 2371 C C . PRO A 1 303 ? -10.898 -14.539 10.158 1.00 90.75 303 PRO A C 1
ATOM 2373 O O . PRO A 1 303 ? -11.355 -14.660 11.293 1.00 90.75 303 PRO A O 1
ATOM 2376 N N . GLY A 1 304 ? -11.539 -13.831 9.222 1.00 87.25 304 GLY A N 1
ATOM 2377 C CA . GLY A 1 304 ? -12.876 -13.275 9.433 1.00 87.25 304 GLY A CA 1
ATOM 2378 C C . GLY A 1 304 ? -13.945 -14.364 9.513 1.00 87.25 304 GLY A C 1
ATOM 2379 O O . GLY A 1 304 ? -14.811 -14.322 10.390 1.00 87.25 304 GLY A O 1
ATOM 2380 N N . TRP A 1 305 ? -13.849 -15.363 8.634 1.00 89.06 305 TRP A N 1
ATOM 2381 C CA . TRP A 1 305 ? -14.721 -16.537 8.634 1.00 89.06 305 TRP A CA 1
ATOM 2382 C C . TRP A 1 305 ? -14.608 -17.354 9.928 1.00 89.06 305 TRP A C 1
ATOM 2384 O O . TRP A 1 305 ? -15.623 -17.778 10.477 1.00 89.06 305 TRP A O 1
ATOM 2394 N N . GLU A 1 306 ? -13.400 -17.524 10.467 1.00 90.62 306 GLU A N 1
ATOM 2395 C CA . GLU A 1 306 ? -13.179 -18.207 11.748 1.00 90.62 306 GLU A CA 1
ATOM 2396 C C . GLU A 1 306 ? -13.926 -17.524 12.898 1.00 90.62 306 GLU A C 1
ATOM 2398 O O . GLU A 1 306 ? -14.594 -18.196 13.686 1.00 90.62 306 GLU A O 1
ATOM 2403 N N . VAL A 1 307 ? -13.874 -16.188 12.971 1.00 87.56 307 VAL A N 1
ATOM 2404 C CA . VAL A 1 307 ? -14.615 -15.423 13.988 1.00 87.56 307 VAL A CA 1
ATOM 2405 C C . VAL A 1 307 ? -16.121 -15.613 13.820 1.00 87.56 307 VAL A C 1
ATOM 2407 O O . VAL A 1 307 ? -16.825 -15.815 14.812 1.00 87.56 307 VAL A O 1
ATOM 2410 N N . PHE A 1 308 ? -16.616 -15.580 12.579 1.00 87.19 308 PHE A N 1
ATOM 2411 C CA . PHE A 1 308 ? -18.027 -15.820 12.273 1.00 87.19 308 PHE A CA 1
ATOM 2412 C C . PHE A 1 308 ? -18.484 -17.211 12.733 1.00 87.19 308 PHE A C 1
ATOM 2414 O O . PHE A 1 308 ? -19.440 -17.323 13.502 1.00 87.19 308 PHE A O 1
ATOM 2421 N N . SER A 1 309 ? -17.743 -18.248 12.345 1.00 85.88 309 SER A N 1
ATOM 2422 C CA . SER A 1 309 ? -18.031 -19.640 12.698 1.00 85.88 309 SER A CA 1
ATOM 2423 C C . SER A 1 309 ? -18.027 -19.870 14.216 1.00 85.88 309 SER A C 1
ATOM 2425 O O . SER A 1 309 ? -18.945 -20.484 14.767 1.00 85.88 309 SER A O 1
ATOM 2427 N N . GLN A 1 310 ? -17.049 -19.305 14.933 1.00 85.75 310 GLN A N 1
ATOM 2428 C CA . GLN A 1 310 ? -16.979 -19.407 16.396 1.00 85.75 310 GLN A CA 1
ATOM 2429 C C . GLN A 1 310 ? -18.178 -18.753 17.092 1.00 85.75 310 GLN A C 1
ATOM 2431 O O . GLN A 1 310 ? -18.688 -19.287 18.080 1.00 85.75 310 GLN A O 1
ATOM 2436 N N . TYR A 1 311 ? -18.638 -17.608 16.590 1.00 82.25 311 TYR A N 1
ATOM 2437 C CA . TYR A 1 311 ? -19.786 -16.906 17.157 1.00 82.25 311 TYR A CA 1
ATOM 2438 C C . TYR A 1 311 ? -21.091 -17.682 16.963 1.00 82.25 311 TYR A C 1
ATOM 2440 O O . TYR A 1 311 ? -21.879 -17.812 17.904 1.00 82.25 311 TYR A O 1
ATOM 2448 N N . GLU A 1 312 ? -21.309 -18.233 15.769 1.00 80.44 312 GLU A N 1
ATOM 2449 C CA . GLU A 1 312 ? -22.481 -19.060 15.477 1.00 80.44 312 GLU A CA 1
ATOM 2450 C C . GLU A 1 312 ? -22.512 -20.314 16.361 1.00 80.44 312 GLU A C 1
ATOM 2452 O O . GLU A 1 312 ? -23.528 -20.613 16.997 1.00 80.44 312 GLU A O 1
ATOM 2457 N N . PHE A 1 313 ? -21.364 -20.980 16.508 1.00 80.12 313 PHE A N 1
ATOM 2458 C CA . PHE A 1 313 ? -21.218 -22.132 17.391 1.00 80.12 313 PHE A CA 1
ATOM 2459 C C . PHE A 1 313 ? -21.514 -21.803 18.862 1.00 80.12 313 PHE A C 1
ATOM 2461 O O . PHE A 1 313 ? -22.186 -22.574 19.557 1.00 80.12 313 PHE A O 1
ATOM 2468 N N . LEU A 1 314 ? -21.042 -20.652 19.353 1.00 79.44 314 LEU A N 1
ATOM 2469 C CA . LEU A 1 314 ? -21.290 -20.221 20.728 1.00 79.44 314 LEU A CA 1
ATOM 2470 C C . LEU A 1 314 ? -22.779 -19.922 20.960 1.00 79.44 314 LEU A C 1
ATOM 2472 O O . LEU A 1 314 ? -23.349 -20.399 21.943 1.00 79.44 314 LEU A O 1
ATOM 2476 N N . ASN A 1 315 ? -23.426 -19.212 20.031 1.00 79.00 315 ASN A N 1
ATOM 2477 C CA . ASN A 1 315 ? -24.867 -18.952 20.086 1.00 79.00 315 ASN A CA 1
ATOM 2478 C C . ASN A 1 315 ? -25.680 -20.250 20.094 1.00 79.00 315 ASN A C 1
ATOM 2480 O O . ASN A 1 315 ? -26.621 -20.372 20.880 1.00 79.00 315 ASN A O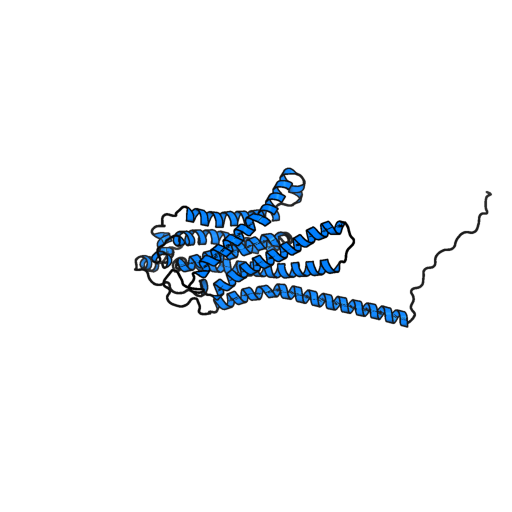 1
ATOM 2484 N N . PHE A 1 316 ? -25.299 -21.236 19.278 1.00 79.56 316 PHE A N 1
ATOM 2485 C CA . PHE A 1 316 ? -25.950 -22.545 19.265 1.00 79.56 316 PHE A CA 1
ATOM 2486 C C . PHE A 1 316 ? -25.833 -23.263 20.619 1.00 79.56 316 PHE A C 1
ATOM 2488 O O . PHE A 1 316 ? -26.824 -23.788 21.130 1.00 79.56 316 PHE A O 1
ATOM 2495 N N . ARG A 1 317 ? -24.648 -23.251 21.251 1.00 81.38 317 ARG A N 1
ATOM 2496 C CA . ARG A 1 317 ? -24.444 -23.855 22.582 1.00 81.38 317 ARG A CA 1
ATOM 2497 C C . ARG A 1 317 ? -25.253 -23.164 23.674 1.00 81.38 317 ARG A C 1
ATOM 2499 O O . ARG A 1 317 ? -25.856 -23.853 24.496 1.00 81.38 317 ARG A O 1
ATOM 2506 N N . VAL A 1 318 ? -25.280 -21.832 23.678 1.00 80.56 318 VAL A N 1
ATOM 2507 C CA . VAL A 1 318 ? -26.070 -21.052 24.642 1.00 80.56 318 VAL A CA 1
ATOM 2508 C C . VAL A 1 318 ? -27.557 -21.339 24.458 1.00 80.56 318 VAL A C 1
ATOM 2510 O O . VAL A 1 318 ? -28.243 -21.616 25.439 1.00 80.56 318 VAL A O 1
ATOM 2513 N N . LEU A 1 319 ? -28.047 -21.360 23.214 1.00 79.31 319 LEU A N 1
ATOM 2514 C CA . LEU A 1 319 ? -29.441 -21.690 22.924 1.00 79.31 319 LEU A CA 1
ATOM 2515 C C . LEU A 1 319 ? -29.786 -23.104 23.410 1.00 79.31 319 LEU A C 1
ATOM 2517 O O . LEU A 1 319 ? -30.779 -23.280 24.107 1.00 79.31 319 LEU A O 1
ATOM 2521 N N . LYS A 1 320 ? -28.929 -24.095 23.130 1.00 83.62 320 LYS A N 1
ATOM 2522 C CA . LYS A 1 320 ? -29.113 -25.475 23.603 1.00 83.62 320 LYS A CA 1
ATOM 2523 C C . LYS A 1 320 ? -29.138 -25.564 25.133 1.00 83.62 320 LYS A C 1
ATOM 2525 O O . LYS A 1 320 ? -29.984 -26.264 25.679 1.00 83.62 320 LYS A O 1
ATOM 2530 N N . MET A 1 321 ? -28.241 -24.858 25.824 1.00 86.94 321 MET A N 1
ATOM 2531 C CA . MET A 1 321 ? -28.205 -24.818 27.290 1.00 86.94 321 MET A CA 1
ATOM 2532 C C . MET A 1 321 ? -29.473 -24.181 27.869 1.00 86.94 321 MET A C 1
ATOM 2534 O O . MET A 1 321 ? -30.051 -24.735 28.796 1.00 86.94 321 MET A O 1
ATOM 2538 N N . LEU A 1 322 ? -29.942 -23.066 27.303 1.00 86.75 322 LEU A N 1
ATOM 2539 C CA . LEU A 1 322 ? -31.182 -22.411 27.730 1.00 86.75 322 LEU A CA 1
ATOM 2540 C C . LEU A 1 322 ? -32.408 -23.305 27.515 1.00 86.75 322 LEU A C 1
ATOM 2542 O O . LEU A 1 322 ? -33.266 -23.376 28.391 1.00 86.75 322 LEU A O 1
ATOM 2546 N N . THR A 1 323 ? -32.473 -24.026 26.394 1.00 84.06 323 THR A N 1
ATOM 2547 C CA . THR A 1 323 ? -33.540 -25.004 26.146 1.00 84.06 323 THR A CA 1
ATOM 2548 C C . THR A 1 323 ? -33.495 -26.147 27.160 1.00 84.06 323 THR A C 1
ATOM 2550 O O . THR A 1 323 ? -34.541 -26.536 27.668 1.00 84.06 323 THR A O 1
ATOM 2553 N N . LEU A 1 324 ? -32.304 -26.652 27.506 1.00 88.81 324 LEU A N 1
ATOM 2554 C CA . LEU A 1 324 ? -32.142 -27.685 28.538 1.00 88.81 324 LEU A CA 1
ATOM 2555 C C . LEU A 1 324 ? -32.532 -27.186 29.935 1.00 88.81 324 LEU A C 1
ATOM 2557 O O . LEU A 1 324 ? -33.175 -27.923 30.673 1.00 88.81 324 LEU A O 1
ATOM 2561 N N . LEU A 1 325 ? -32.180 -25.947 30.290 1.00 89.25 325 LEU A N 1
ATOM 2562 C CA . LEU A 1 325 ? -32.580 -25.331 31.559 1.00 89.25 325 LEU A CA 1
ATOM 2563 C C . LEU A 1 325 ? -34.099 -25.162 31.647 1.00 89.25 325 LEU A C 1
ATOM 2565 O O . LEU A 1 325 ? -34.686 -25.519 32.663 1.00 89.25 325 LEU A O 1
ATOM 2569 N N . ARG A 1 326 ? -34.741 -24.701 30.566 1.00 89.00 326 ARG A N 1
ATOM 2570 C CA . ARG A 1 326 ? -36.204 -24.587 30.498 1.00 89.00 326 ARG A CA 1
ATOM 2571 C C . ARG A 1 326 ? -36.885 -25.957 30.616 1.00 89.00 326 ARG A C 1
ATOM 2573 O O . ARG A 1 326 ? -37.855 -26.093 31.347 1.00 89.00 326 ARG A O 1
ATOM 2580 N N . LEU A 1 327 ? -36.323 -26.985 29.977 1.00 86.81 327 LEU A N 1
ATOM 2581 C CA . LEU A 1 327 ? -36.761 -28.377 30.141 1.00 86.81 327 LEU A CA 1
ATOM 2582 C C . LEU A 1 327 ? -36.601 -28.870 31.586 1.00 86.81 327 LEU A C 1
ATOM 2584 O O . LEU A 1 327 ? -37.470 -29.573 32.091 1.00 86.81 327 LEU A O 1
ATOM 2588 N N . GLN A 1 328 ? -35.512 -28.510 32.272 1.00 88.69 328 GLN A N 1
ATOM 2589 C CA . GLN A 1 328 ? -35.338 -28.853 33.686 1.00 88.69 328 GLN A CA 1
ATOM 2590 C C . GLN A 1 328 ? -36.349 -28.147 34.594 1.00 88.69 328 GLN A C 1
ATOM 2592 O O . GLN A 1 328 ? -36.792 -28.760 35.564 1.00 88.69 328 GLN A O 1
ATOM 2597 N N . GLU A 1 329 ? -36.714 -26.897 34.302 1.00 88.12 329 GLU A N 1
ATOM 2598 C CA . GLU A 1 329 ? -37.782 -26.188 35.017 1.00 88.12 329 GLU A CA 1
ATOM 2599 C C . GLU A 1 329 ? -39.140 -26.866 34.812 1.00 88.12 329 GLU A C 1
ATOM 2601 O O . GLU A 1 329 ? -39.786 -27.202 35.804 1.00 88.12 329 GLU A O 1
ATOM 2606 N N . GLU A 1 330 ? -39.523 -27.178 33.570 1.00 87.25 330 GLU A N 1
ATOM 2607 C CA . GLU A 1 330 ? -40.777 -27.893 33.274 1.00 87.25 330 GLU A CA 1
ATOM 2608 C C . GLU A 1 330 ? -40.835 -29.265 33.970 1.00 87.25 330 GLU A C 1
ATOM 2610 O O . GLU A 1 330 ? -41.835 -29.613 34.598 1.00 87.25 330 GLU A O 1
ATOM 2615 N N . ILE A 1 331 ? -39.740 -30.037 33.947 1.00 83.94 331 ILE A N 1
ATOM 2616 C CA . ILE A 1 331 ? -39.661 -31.331 34.650 1.00 83.94 331 ILE A CA 1
ATOM 2617 C C . ILE A 1 331 ? -39.786 -31.156 36.173 1.00 83.94 331 ILE A C 1
ATOM 2619 O O . ILE A 1 331 ? -40.364 -32.012 36.851 1.00 83.94 331 ILE A O 1
ATOM 2623 N N . ARG A 1 332 ? -39.233 -30.076 36.736 1.00 80.19 332 ARG A N 1
ATOM 2624 C CA . ARG A 1 332 ? -39.298 -29.794 38.177 1.00 80.19 332 ARG A CA 1
ATOM 2625 C C . ARG A 1 332 ? -40.711 -29.382 38.607 1.00 80.19 332 ARG A C 1
ATOM 2627 O O . ARG A 1 332 ? -41.129 -29.781 39.695 1.00 80.19 332 ARG A O 1
ATOM 2634 N N . GLU A 1 333 ? -41.445 -28.659 37.760 1.00 83.56 333 GLU A N 1
ATOM 2635 C CA . GLU A 1 333 ? -42.864 -28.344 37.974 1.00 83.56 333 GLU A CA 1
ATOM 2636 C C . GLU A 1 333 ? -43.746 -29.598 37.924 1.00 83.56 333 GLU A C 1
ATOM 2638 O O . GLU A 1 333 ? -44.544 -29.812 38.838 1.00 83.56 333 GLU A O 1
ATOM 2643 N N . ILE A 1 334 ? -43.552 -30.473 36.927 1.00 78.56 334 ILE A N 1
ATOM 2644 C CA . ILE A 1 334 ? -44.319 -31.725 36.783 1.00 78.56 334 ILE A CA 1
ATOM 2645 C C . ILE A 1 334 ? -44.138 -32.646 38.000 1.00 78.56 334 ILE A C 1
ATOM 2647 O O . ILE A 1 334 ? -45.093 -33.274 38.451 1.00 78.56 334 ILE A O 1
ATOM 2651 N N . HIS A 1 335 ? -42.929 -32.713 38.565 1.00 80.31 335 HIS A N 1
ATOM 2652 C CA . HIS A 1 335 ? -42.642 -33.559 39.728 1.00 80.31 335 HIS A CA 1
ATOM 2653 C C . HIS A 1 335 ? -42.939 -32.903 41.089 1.00 80.31 335 HIS A C 1
ATOM 2655 O O . HIS A 1 335 ? -42.646 -33.506 42.121 1.00 80.31 335 HIS A O 1
ATOM 2661 N N . GLY A 1 336 ? -43.505 -31.689 41.137 1.00 63.06 336 GLY A N 1
ATOM 2662 C CA . GLY A 1 336 ? -43.921 -31.049 42.394 1.00 63.06 336 GLY A CA 1
ATOM 2663 C C . GLY A 1 336 ? -42.783 -30.737 43.381 1.00 63.06 336 GLY A C 1
ATOM 2664 O O . GLY A 1 336 ? -43.038 -30.481 44.559 1.00 63.06 336 GLY A O 1
ATOM 2665 N N . LEU A 1 337 ? -41.525 -30.736 42.928 1.00 61.19 337 LEU A N 1
ATOM 2666 C CA . LEU A 1 337 ? -40.346 -30.471 43.758 1.00 61.19 337 LEU A CA 1
ATOM 2667 C C . LEU A 1 337 ? -40.170 -28.958 43.961 1.00 61.19 337 LEU A C 1
ATOM 2669 O O . LEU A 1 337 ? -39.291 -28.326 43.371 1.00 61.19 337 LEU A O 1
ATOM 2673 N N . ARG A 1 338 ? -41.028 -28.360 44.795 1.00 58.03 338 ARG A N 1
ATOM 2674 C CA . ARG A 1 338 ? -40.892 -26.962 45.229 1.00 58.03 338 ARG A CA 1
ATOM 2675 C C . ARG A 1 338 ? -39.731 -26.848 46.240 1.00 58.03 338 ARG A C 1
ATOM 2677 O O . ARG A 1 338 ? -39.659 -27.675 47.151 1.00 58.03 338 ARG A O 1
ATOM 2684 N N . PRO A 1 339 ? -38.819 -25.861 46.131 1.00 53.38 339 PRO A N 1
ATOM 2685 C CA . PRO A 1 339 ? -37.831 -25.606 47.179 1.00 53.38 339 PRO A CA 1
ATOM 2686 C C . PRO A 1 339 ? -38.556 -25.273 48.492 1.00 53.38 339 PRO A C 1
ATOM 2688 O O . PRO A 1 339 ? -39.476 -24.459 48.483 1.00 53.38 339 PRO A O 1
ATOM 2691 N N . ARG A 1 340 ? -38.164 -25.906 49.607 1.00 47.47 340 ARG A N 1
ATOM 2692 C CA . ARG A 1 340 ? -38.680 -25.600 50.955 1.00 47.47 340 ARG A CA 1
ATOM 2693 C C . ARG A 1 340 ? -38.510 -24.101 51.232 1.00 47.47 340 ARG A C 1
ATOM 2695 O O . ARG A 1 340 ? -37.376 -23.630 51.303 1.00 47.47 340 ARG A O 1
ATOM 2702 N N . GLU A 1 341 ? -39.616 -23.381 51.406 1.00 47.53 341 GLU A N 1
ATOM 2703 C CA . GLU A 1 341 ? -39.620 -22.036 51.986 1.00 47.53 341 GLU A CA 1
ATOM 2704 C C . GLU A 1 341 ? -38.931 -22.087 53.357 1.00 47.53 341 GLU A C 1
ATOM 2706 O O . GLU A 1 341 ? -39.320 -22.848 54.244 1.00 47.53 341 GLU A O 1
ATOM 2711 N N . GLN A 1 342 ? -37.870 -21.298 53.526 1.00 53.03 342 GLN A N 1
ATOM 2712 C CA . GLN A 1 342 ? -37.410 -20.908 54.853 1.00 53.03 342 GLN A CA 1
ATOM 2713 C C . GLN A 1 342 ? -38.438 -19.914 55.402 1.00 53.03 342 GLN A C 1
ATOM 2715 O O . GLN A 1 342 ? -38.545 -18.802 54.894 1.00 53.03 342 GLN A O 1
ATOM 2720 N N . ASN A 1 343 ? -39.206 -20.333 56.408 1.00 36.22 343 ASN A N 1
ATOM 2721 C CA . ASN A 1 343 ? -40.150 -19.486 57.142 1.00 36.22 343 ASN A CA 1
ATOM 2722 C C . ASN A 1 343 ? -39.453 -18.266 57.778 1.00 36.22 343 ASN A C 1
ATOM 2724 O O . ASN A 1 343 ? -38.424 -18.437 58.437 1.00 36.22 343 ASN A O 1
ATOM 2728 N N . PRO A 1 344 ? -40.083 -17.081 57.734 1.00 47.34 344 PRO A N 1
ATOM 2729 C CA . PRO A 1 344 ? -40.026 -16.116 58.835 1.00 47.34 344 PRO A CA 1
ATOM 2730 C C . PRO A 1 344 ? -41.453 -15.709 59.280 1.00 47.34 344 PRO A C 1
ATOM 2732 O O . PRO A 1 344 ? -42.407 -16.000 58.558 1.00 47.34 344 PRO A O 1
ATOM 2735 N N . PRO A 1 345 ? -41.653 -14.928 60.360 1.00 51.09 345 PRO A N 1
ATOM 2736 C CA . PRO A 1 345 ? -40.914 -14.761 61.617 1.00 51.09 345 PRO A CA 1
ATOM 2737 C C . PRO A 1 345 ? -41.777 -15.215 62.831 1.00 51.09 345 PRO A C 1
ATOM 2739 O O . PRO A 1 345 ? -42.962 -15.498 62.680 1.00 51.09 345 PRO A O 1
ATOM 2742 N N . MET A 1 346 ? -41.224 -15.271 64.050 1.00 41.59 346 MET A N 1
ATOM 2743 C CA . MET A 1 346 ? -42.030 -15.379 65.281 1.00 41.59 346 MET A CA 1
ATOM 2744 C C . MET A 1 346 ? -41.823 -14.101 66.100 1.00 41.59 346 MET A C 1
ATOM 2746 O O . MET A 1 346 ? -40.711 -13.811 66.535 1.00 41.59 346 MET A O 1
ATOM 2750 N N . GLU A 1 347 ? -42.887 -13.308 66.201 1.00 49.44 347 GLU A N 1
ATOM 2751 C CA . GLU A 1 347 ? -42.949 -12.022 66.896 1.00 49.44 347 GLU A CA 1
ATOM 2752 C C . GLU A 1 347 ? -43.362 -12.226 68.370 1.00 49.44 347 GLU A C 1
ATOM 2754 O O . GLU A 1 347 ? -44.186 -13.084 68.671 1.00 49.44 347 GLU A O 1
ATOM 2759 N N . SER A 1 348 ? -42.709 -11.446 69.239 1.00 52.72 348 SER A N 1
ATOM 2760 C CA . SER A 1 348 ? -42.953 -11.059 70.647 1.00 52.72 348 SER A CA 1
ATOM 2761 C C . SER A 1 348 ? -44.056 -11.712 71.500 1.00 52.72 348 SER A C 1
ATOM 2763 O O . SER A 1 348 ? -45.208 -11.730 71.087 1.00 52.72 348 SER A O 1
ATOM 2765 N N . ILE A 1 349 ? -43.684 -12.048 72.747 1.00 43.69 349 ILE A N 1
ATOM 2766 C CA . ILE A 1 349 ? -44.416 -12.137 74.044 1.00 43.69 349 ILE A CA 1
ATOM 2767 C C . ILE A 1 349 ? -43.277 -12.547 75.026 1.00 43.69 349 ILE A C 1
ATOM 2769 O O . ILE A 1 349 ? -42.587 -13.522 74.747 1.00 43.69 349 ILE A O 1
ATOM 2773 N N . ASP A 1 350 ? -42.831 -11.835 76.064 1.00 43.72 350 ASP A N 1
ATOM 2774 C CA . ASP A 1 350 ? -43.523 -11.075 77.100 1.00 43.72 350 ASP A CA 1
ATOM 2775 C C . ASP A 1 350 ? -42.567 -10.078 77.791 1.00 43.72 350 ASP A C 1
ATOM 2777 O O . ASP A 1 350 ? -41.423 -10.399 78.129 1.00 43.72 350 ASP A O 1
ATOM 2781 N N . GLU A 1 351 ? -43.095 -8.891 78.088 1.00 49.66 351 GLU A N 1
ATOM 2782 C CA . GLU A 1 351 ? -42.786 -8.174 79.324 1.00 49.66 351 GLU A CA 1
ATOM 2783 C C . GLU A 1 351 ? -43.086 -9.093 80.517 1.00 49.66 351 GLU A C 1
ATOM 2785 O O . GLU A 1 351 ? -44.217 -9.539 80.645 1.00 49.66 351 GLU A O 1
ATOM 2790 N N . LEU A 1 352 ? -42.099 -9.370 81.378 1.00 48.00 352 LEU A N 1
ATOM 2791 C CA . LEU A 1 352 ? -42.233 -9.649 82.822 1.00 48.00 352 LEU A CA 1
ATOM 2792 C C . LEU A 1 352 ? -40.891 -10.181 83.352 1.00 48.00 352 LEU A C 1
ATOM 2794 O O . LEU A 1 352 ? -40.659 -11.386 83.360 1.00 48.00 352 LEU A O 1
ATOM 2798 N N . ARG A 1 353 ? -40.016 -9.283 83.821 1.00 45.78 353 ARG A N 1
ATOM 2799 C CA . ARG A 1 353 ? -39.298 -9.417 85.106 1.00 45.78 353 ARG A CA 1
ATOM 2800 C C . ARG A 1 353 ? -38.419 -8.187 85.326 1.00 45.78 353 ARG A C 1
ATOM 2802 O O . ARG A 1 353 ? -37.231 -8.176 85.023 1.00 45.78 353 ARG A O 1
ATOM 2809 N N . ASP A 1 354 ? -39.044 -7.162 85.886 1.00 53.75 354 ASP A N 1
ATOM 2810 C CA . ASP A 1 354 ? -38.385 -6.357 86.910 1.00 53.75 354 ASP A CA 1
ATOM 2811 C C . ASP A 1 354 ? -38.239 -7.235 88.180 1.00 53.75 354 ASP A C 1
ATOM 2813 O O . ASP A 1 354 ? -39.065 -8.130 88.384 1.00 53.75 354 ASP A O 1
ATOM 2817 N N . GLN A 1 355 ? -37.233 -6.966 89.024 1.00 46.62 355 GLN A N 1
ATOM 2818 C CA . GLN A 1 355 ? -36.808 -7.681 90.258 1.00 46.62 355 GLN A CA 1
ATOM 2819 C C . GLN A 1 355 ? -35.708 -8.759 90.112 1.00 46.62 355 GLN A C 1
ATOM 2821 O O . GLN A 1 355 ? -35.996 -9.954 90.027 1.00 46.62 355 GLN A O 1
ATOM 2826 N N . SER A 1 356 ? -34.436 -8.337 90.184 1.00 43.12 356 SER A N 1
ATOM 2827 C CA . SER A 1 356 ? -33.557 -8.507 91.370 1.00 43.12 356 SER A CA 1
ATOM 2828 C C . SER A 1 356 ? -32.152 -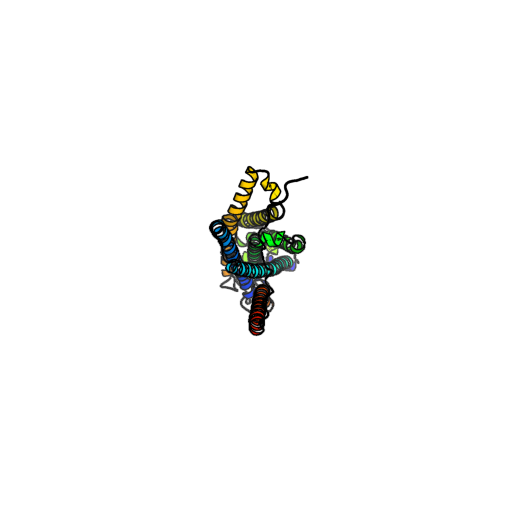7.972 91.104 1.00 43.12 356 SER A C 1
ATOM 2830 O O . SER A 1 356 ? -31.515 -8.512 90.167 1.00 43.12 356 SER A O 1
#

Secondary structure (DSSP, 8-state):
-PPPPHHHHHHTTS--PPEEP-HHHH-HHHHHHHHHHHHHHHHHHHHHHHHHHHHHHHHHHHTTS---THHHHHHHHHHHHHHHHHHHHHHHHHHHHHHHHHHHHHTTTT-BHHHHHHHHHHHHHHHHHHHHHHHHTHHHHHHTHHHHHHHHHHHHHHHHHHHHHHHHHHHHHT---HHHHHSBHHHHHHH-PPPPPHHHHHHHHHHHHHHHHHHHHHHHHHHS-HHHHHT-HHHHHHHHHHHHHIIIIIHHHHHHHHHHHHHHHHTTSTTTS--SS-EES-SSS--HHHHHHHHHHHHTTHHHHHHHHHHHHHHHHHHHHHHHHHHHHHHHHHTT-PPPP---------------

Sequence (356 aa):
MASCPAETLARCASTPRPVEANPDIAGIGVIVSFFSTTCLAVFLATVILFLDRLSTLVDRARSVRRFNLRHLERKSFWISGLSKILLGLNDSQLFTGTAVQIVAIIQHCTISVYHFRIVTELAFLSTVTHLITLLVLEGYFIKDKKSNIPRVLVMLINLALLGYTSWNGYAFEMSSSTAVKSSLIACFSGARRPRLGPAFYARWTILLLLSILGHCSVFMQMYIPRDVCQGRPGLARISYWLRDCRLFTLMPAYTIYGLVNGGRVLWRTQALRKADVPITGSEQDWGFGQILAMLLLGLTLLPGWEVFSQYEFLNFRVLKMLTLLRLQEEIREIHGLRPREQNPPMESIDELRDQS

Radius of gyration: 30.5 Å; chains: 1; bounding box: 74×55×121 Å

pLDDT: mean 84.4, std 13.45, range [36.22, 98.0]

InterPro domains:
  IPR053018 Elsinochrome Biosynthesis-Associated [PTHR37577] (11-310)